Protein AF-X1BZ60-F1 (afdb_monomer_lite)

Sequence (225 aa):
MAEKIIDDLIKSYKEDMIMLDGLLQWAMNPTSMSAGYGIEANYPYIEQNLKIAHELTSSKAKKAIEKLKFDCDKLLELRQDKRDIGNFQKIIKDNLSKHQYIKLFKNFVVKKKKKSNENAIRFLNIFKNCPIKNYSCLNIQYNAIYGEELPEDDVIRLGILKPLYWISSGSSGDREIIPIFLPFIDDILDNLKLRELKTSLTKRKNGTFGTDLEALTYIGQGWVG

pLDDT: mean 79.2, std 18.92, range [30.39, 98.31]

Secondary structure (DSSP, 8-state):
-HHHHHHHHHHHTTT-HHHHHHHHHHHT----GGG---HHHHHHHHHHHHHHHHT--HHHHHHHHHHHHHHHHHHHTT-SSTTHHHHHHHHHHHHHTSHHHHHHHHHHHHHHHTTS-HHHHHHHHHHHHS--SSTHHHHHHHHHHHSS---HHHHHHTTSEEEEEEE--STT--EEEEEEE-TTHHHHHGGGT-----SGGGGSTT--HHHHHHHHHHHHHS---

Foldseek 3Di:
DLLVLLVVVCVVCLVPPLLLLLLLQLLVAAEDLLQQRVSVVFLVLSLVLSCLQVVDDSVVSVVSSVVSCVSVVVSVVPDPDSCVSNVSSVSSLVVCPPPSNVVVLLVSLLVLVVVADPLLVLLVVLCVVQPAFAPVLSQVLSCVVPVDGDPVSRNSNSVFWRFGWYFDNDPVRDIGTGTDGRPVVVVNVVVVPPPPPPVPVVDPPDDDVVVVSVVSSVVSVVPPD

Organism: NCBI:txid412755

Radius of gyration: 18.63 Å; chains: 1; bounding box: 56×41×41 Å

Structure (mmCIF, N/CA/C/O backbone):
data_AF-X1BZ60-F1
#
_entry.id   AF-X1BZ60-F1
#
loop_
_atom_site.group_PDB
_atom_site.id
_atom_site.type_symbol
_atom_site.label_atom_id
_atom_site.label_alt_id
_atom_site.label_comp_id
_atom_site.label_asym_id
_atom_site.label_entity_id
_atom_site.label_seq_id
_atom_site.pdbx_PDB_ins_code
_atom_site.Cartn_x
_atom_site.Cartn_y
_atom_site.Cartn_z
_atom_site.occupancy
_atom_site.B_iso_or_equiv
_atom_site.auth_seq_id
_atom_site.auth_comp_id
_atom_site.auth_asym_id
_atom_site.auth_atom_id
_atom_site.pdbx_PDB_model_num
ATOM 1 N N . MET A 1 1 ? 12.610 -12.987 -18.824 1.00 79.94 1 MET A N 1
ATOM 2 C CA . MET A 1 1 ? 13.747 -12.546 -17.979 1.00 79.94 1 MET A CA 1
ATOM 3 C C . MET A 1 1 ? 13.266 -11.700 -16.803 1.00 79.94 1 MET A C 1
ATOM 5 O O . MET A 1 1 ? 13.524 -12.101 -15.678 1.00 79.94 1 MET A O 1
ATOM 9 N N . ALA A 1 2 ? 12.516 -10.613 -17.037 1.00 84.94 2 ALA A N 1
ATOM 10 C CA . ALA A 1 2 ? 11.976 -9.753 -15.975 1.00 84.94 2 ALA A CA 1
ATOM 11 C C . ALA A 1 2 ? 11.114 -10.495 -14.936 1.00 84.94 2 ALA A C 1
ATOM 13 O O . ALA A 1 2 ? 11.299 -10.292 -13.744 1.00 84.94 2 ALA A O 1
ATOM 14 N N . GLU A 1 3 ? 10.244 -11.412 -15.369 1.00 91.56 3 GLU A N 1
ATOM 15 C CA . GLU A 1 3 ? 9.399 -12.207 -14.463 1.00 91.56 3 GLU A CA 1
ATOM 16 C C . GLU A 1 3 ? 10.212 -12.991 -13.425 1.00 91.56 3 GLU A C 1
ATOM 18 O O . GLU A 1 3 ? 9.946 -12.892 -12.234 1.00 91.56 3 GLU A O 1
ATOM 23 N N . LYS A 1 4 ? 11.281 -13.677 -13.850 1.00 93.00 4 LYS A N 1
ATOM 24 C CA . LYS A 1 4 ? 12.175 -14.403 -12.936 1.00 93.00 4 LYS A CA 1
ATOM 25 C C . LYS A 1 4 ? 12.845 -13.469 -11.920 1.00 93.00 4 LYS A C 1
ATOM 27 O O . LYS A 1 4 ? 12.949 -13.819 -10.753 1.00 93.00 4 LYS A O 1
ATOM 32 N N . ILE A 1 5 ? 13.285 -12.288 -12.357 1.00 94.19 5 ILE A N 1
ATOM 33 C CA . ILE A 1 5 ? 13.931 -11.301 -11.478 1.00 94.19 5 ILE A CA 1
ATOM 34 C C . ILE A 1 5 ? 12.926 -10.757 -10.453 1.00 94.19 5 ILE A C 1
ATOM 36 O O . ILE A 1 5 ? 13.259 -10.639 -9.277 1.00 94.19 5 ILE A O 1
ATOM 40 N N . ILE A 1 6 ? 11.689 -10.478 -10.876 1.00 95.62 6 ILE A N 1
ATOM 41 C CA . ILE A 1 6 ? 10.602 -10.061 -9.982 1.00 95.62 6 ILE A CA 1
ATOM 42 C C . ILE A 1 6 ? 10.274 -11.170 -8.976 1.00 95.62 6 ILE A C 1
ATOM 44 O O . ILE A 1 6 ? 10.157 -10.896 -7.783 1.00 95.62 6 ILE A O 1
ATOM 48 N N . ASP A 1 7 ? 10.175 -12.421 -9.424 1.00 95.12 7 ASP A N 1
ATOM 49 C CA . ASP A 1 7 ? 9.937 -13.569 -8.547 1.00 95.12 7 ASP A CA 1
ATOM 50 C C . ASP A 1 7 ? 11.044 -13.718 -7.496 1.00 95.12 7 ASP A C 1
ATOM 52 O O . ASP A 1 7 ? 10.763 -13.960 -6.320 1.00 95.12 7 ASP A O 1
ATOM 56 N N . ASP A 1 8 ? 12.305 -13.569 -7.903 1.00 95.75 8 ASP A N 1
ATOM 57 C CA . ASP A 1 8 ? 13.453 -13.655 -7.002 1.00 95.75 8 ASP A CA 1
ATOM 58 C C . ASP A 1 8 ? 13.480 -12.477 -6.011 1.00 95.75 8 ASP A C 1
ATOM 60 O O . ASP A 1 8 ? 13.743 -12.684 -4.822 1.00 95.75 8 ASP A O 1
ATOM 64 N N . LEU A 1 9 ? 13.099 -11.269 -6.447 1.00 97.12 9 LEU A N 1
ATOM 65 C CA . LEU A 1 9 ? 12.915 -10.115 -5.564 1.00 97.12 9 LEU A CA 1
ATOM 66 C C . LEU A 1 9 ? 11.819 -10.379 -4.519 1.00 97.12 9 LEU A C 1
ATOM 68 O O . LEU A 1 9 ? 12.064 -10.230 -3.321 1.00 97.12 9 LEU A O 1
ATOM 72 N N . ILE A 1 10 ? 10.638 -10.837 -4.939 1.00 96.94 10 ILE A N 1
ATOM 73 C CA . ILE A 1 10 ? 9.522 -11.151 -4.033 1.00 96.94 10 ILE A CA 1
ATOM 74 C C . ILE A 1 10 ? 9.920 -12.247 -3.034 1.00 96.94 10 ILE A C 1
ATOM 76 O O . ILE A 1 10 ? 9.620 -12.146 -1.842 1.00 96.94 10 ILE A O 1
ATOM 80 N N . LYS A 1 11 ? 10.639 -13.287 -3.478 1.00 96.06 11 LYS A N 1
ATOM 81 C CA . LYS A 1 11 ? 11.169 -14.332 -2.585 1.00 96.06 11 LYS A CA 1
ATOM 82 C C . LYS A 1 11 ? 12.165 -13.774 -1.575 1.00 96.06 11 LYS A C 1
ATOM 84 O O . LYS A 1 11 ? 12.151 -14.222 -0.430 1.00 96.06 11 LYS A O 1
ATOM 89 N N . SER A 1 12 ? 12.995 -12.805 -1.964 1.00 96.88 12 SER A N 1
ATOM 90 C CA . SER A 1 12 ? 13.940 -12.159 -1.046 1.00 96.88 12 SER A CA 1
ATOM 91 C C . SER A 1 12 ? 13.236 -11.396 0.084 1.00 96.88 12 SER A C 1
ATOM 93 O O . SER A 1 12 ? 13.769 -11.308 1.187 1.00 96.88 12 SER A O 1
ATOM 95 N N . TYR A 1 13 ? 12.010 -10.920 -0.157 1.00 97.44 13 TYR A N 1
ATOM 96 C CA . TYR A 1 13 ? 11.183 -10.208 0.821 1.00 97.44 13 TYR A CA 1
ATOM 97 C C . TYR A 1 13 ? 10.191 -11.103 1.568 1.00 97.44 13 TYR A C 1
ATOM 99 O O . TYR A 1 13 ? 9.408 -10.598 2.362 1.00 97.44 13 TYR A O 1
ATOM 107 N N . LYS A 1 14 ? 10.183 -12.423 1.352 1.00 94.00 14 LYS A N 1
ATOM 108 C CA . LYS A 1 14 ? 9.112 -13.309 1.851 1.00 94.00 14 LYS A CA 1
ATOM 109 C C . LYS A 1 14 ? 8.859 -13.234 3.370 1.00 94.00 14 LYS A C 1
ATOM 111 O O . LYS A 1 14 ? 7.731 -13.454 3.795 1.00 94.00 14 LYS A O 1
ATOM 116 N N . GLU A 1 15 ? 9.888 -12.927 4.161 1.00 93.12 15 GLU A N 1
ATOM 117 C CA . GLU A 1 15 ? 9.803 -12.785 5.625 1.00 93.12 15 GLU A CA 1
ATOM 118 C C . GLU A 1 15 ? 9.693 -11.317 6.081 1.00 93.12 15 GLU A C 1
ATOM 120 O O . GLU A 1 15 ? 9.559 -11.035 7.271 1.00 93.12 15 GLU A O 1
ATOM 125 N N . ASP A 1 16 ? 9.756 -1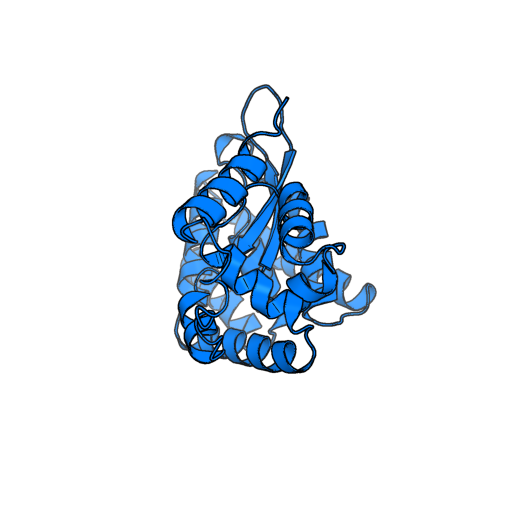0.366 5.148 1.00 96.44 16 ASP A N 1
ATOM 126 C CA . ASP A 1 16 ? 9.740 -8.933 5.414 1.00 96.44 16 ASP A CA 1
ATOM 127 C C . ASP A 1 16 ? 8.432 -8.313 4.909 1.00 96.44 16 ASP A C 1
ATOM 129 O O . ASP A 1 16 ? 8.297 -7.861 3.770 1.00 96.44 16 ASP A O 1
ATOM 133 N N . MET A 1 17 ? 7.439 -8.288 5.800 1.00 95.56 17 MET A N 1
ATOM 134 C CA . MET A 1 17 ? 6.115 -7.738 5.506 1.00 95.56 17 MET A CA 1
ATOM 135 C C . MET A 1 17 ? 6.160 -6.249 5.127 1.00 95.56 17 MET A C 1
ATOM 137 O O . MET A 1 17 ? 5.309 -5.800 4.361 1.00 95.56 17 MET A O 1
ATOM 141 N N . ILE A 1 18 ? 7.133 -5.481 5.634 1.00 97.62 18 ILE A N 1
ATOM 142 C CA . ILE A 1 18 ? 7.278 -4.056 5.301 1.00 97.62 18 ILE A CA 1
ATOM 143 C C . ILE A 1 18 ? 7.673 -3.933 3.829 1.00 97.62 18 ILE A C 1
ATOM 145 O O . ILE A 1 18 ? 7.074 -3.153 3.089 1.00 97.62 18 ILE A O 1
ATOM 149 N N . MET A 1 19 ? 8.636 -4.746 3.392 1.00 98.31 19 MET A N 1
ATOM 150 C CA . MET A 1 19 ? 9.109 -4.736 2.009 1.00 98.31 19 MET A CA 1
ATOM 151 C C . MET A 1 19 ? 8.077 -5.310 1.031 1.00 98.31 19 MET A C 1
ATOM 153 O O . MET A 1 19 ? 7.904 -4.752 -0.050 1.00 98.31 19 MET A O 1
ATOM 157 N N . LEU A 1 20 ? 7.331 -6.356 1.409 1.00 97.50 20 LEU A N 1
ATOM 158 C CA . LEU A 1 20 ? 6.218 -6.872 0.593 1.00 97.50 20 LEU A CA 1
ATOM 159 C C . LEU A 1 20 ? 5.093 -5.840 0.425 1.00 97.50 20 LEU A C 1
ATOM 161 O O . LEU A 1 20 ? 4.570 -5.684 -0.677 1.00 97.50 20 LEU A O 1
ATOM 165 N N . ASP A 1 21 ? 4.725 -5.127 1.494 1.00 97.06 21 ASP A N 1
ATOM 166 C CA . ASP A 1 21 ? 3.720 -4.057 1.443 1.00 97.06 21 ASP A CA 1
ATOM 167 C C . ASP A 1 21 ? 4.206 -2.881 0.580 1.00 97.06 21 ASP A C 1
ATOM 169 O O . ASP A 1 21 ? 3.482 -2.409 -0.295 1.00 97.06 21 ASP A O 1
ATOM 173 N N . GLY A 1 22 ? 5.461 -2.455 0.750 1.00 97.44 22 GLY A N 1
ATOM 174 C CA . GLY A 1 22 ? 6.063 -1.400 -0.068 1.00 97.44 22 GLY A CA 1
ATOM 175 C C . GLY A 1 22 ? 6.109 -1.758 -1.555 1.00 97.44 22 GLY A C 1
ATOM 176 O O . GLY A 1 22 ? 5.712 -0.954 -2.399 1.00 97.44 22 GLY A O 1
ATOM 177 N N . LEU A 1 23 ? 6.518 -2.989 -1.879 1.00 97.62 23 LEU A N 1
ATOM 178 C CA . LEU A 1 23 ? 6.563 -3.495 -3.252 1.00 97.62 23 LEU A CA 1
ATOM 179 C C . LEU A 1 23 ? 5.165 -3.586 -3.878 1.00 97.62 23 LEU A C 1
ATOM 181 O O . LEU A 1 23 ? 4.985 -3.222 -5.041 1.00 97.62 23 LEU A O 1
ATOM 185 N N . LEU A 1 24 ? 4.159 -4.012 -3.108 1.00 96.62 24 LEU A N 1
ATOM 186 C CA . LEU A 1 24 ? 2.774 -4.014 -3.571 1.00 96.62 24 LEU A CA 1
ATOM 187 C C . LEU A 1 24 ? 2.280 -2.593 -3.858 1.00 96.62 24 LEU A C 1
ATOM 189 O O . LEU A 1 24 ? 1.680 -2.363 -4.903 1.00 96.62 24 LEU A O 1
ATOM 193 N N . GLN A 1 25 ? 2.551 -1.629 -2.974 1.00 95.69 25 GLN A N 1
ATOM 194 C CA . GLN A 1 25 ? 2.166 -0.229 -3.184 1.00 95.69 25 GLN A CA 1
ATOM 195 C C . GLN A 1 25 ? 2.843 0.388 -4.408 1.00 95.69 25 GLN A C 1
ATOM 197 O O . GLN A 1 25 ? 2.182 1.063 -5.195 1.00 95.69 25 GLN A O 1
ATOM 202 N N . TRP A 1 26 ? 4.123 0.088 -4.632 1.00 95.12 26 TRP A N 1
ATOM 203 C CA . TRP A 1 26 ? 4.821 0.464 -5.862 1.00 95.12 26 TRP A CA 1
ATOM 204 C C . TRP A 1 26 ? 4.112 -0.097 -7.107 1.00 95.12 26 TRP A C 1
ATOM 206 O O . TRP A 1 26 ? 3.899 0.611 -8.095 1.00 95.12 26 TRP A O 1
ATOM 216 N N . ALA A 1 27 ? 3.661 -1.353 -7.034 1.00 94.06 27 ALA A N 1
ATOM 217 C CA . ALA A 1 27 ? 2.921 -2.014 -8.106 1.00 94.06 27 ALA A CA 1
ATOM 218 C C . ALA A 1 27 ? 1.468 -1.527 -8.281 1.00 94.06 27 ALA A C 1
ATOM 220 O O . ALA A 1 27 ? 0.861 -1.738 -9.334 1.00 94.06 27 ALA A O 1
ATOM 221 N N . MET A 1 28 ? 0.906 -0.872 -7.266 1.00 92.31 28 MET A N 1
ATOM 222 C CA . MET A 1 28 ? -0.420 -0.251 -7.294 1.00 92.31 28 MET A CA 1
ATOM 223 C C . MET A 1 28 ? -0.401 1.201 -7.775 1.00 92.31 28 MET A C 1
ATOM 225 O O . MET A 1 28 ? -1.470 1.794 -7.892 1.00 92.31 28 MET A O 1
ATOM 229 N N . ASN A 1 29 ? 0.773 1.777 -8.061 1.00 88.44 29 ASN A N 1
ATOM 230 C CA . ASN A 1 29 ? 0.884 3.165 -8.498 1.00 88.44 29 ASN A CA 1
ATOM 231 C C . ASN A 1 29 ? -0.049 3.440 -9.700 1.00 88.44 29 ASN A C 1
ATOM 233 O O . ASN A 1 29 ? 0.139 2.831 -10.759 1.00 88.44 29 ASN A O 1
ATOM 237 N N . PRO A 1 30 ? -1.026 4.356 -9.557 1.00 78.69 30 PRO A N 1
ATOM 238 C CA . PRO A 1 30 ? -2.122 4.507 -10.510 1.00 78.69 30 PRO A CA 1
ATOM 239 C C . PRO A 1 30 ? -1.782 5.384 -11.734 1.00 78.69 30 PRO A C 1
ATOM 241 O O . PRO A 1 30 ? -2.677 5.740 -12.498 1.00 78.69 30 PRO A O 1
ATOM 244 N N . THR A 1 31 ? -0.518 5.774 -11.933 1.00 72.62 31 THR A N 1
ATOM 245 C CA . THR A 1 31 ? -0.131 6.765 -12.953 1.00 72.62 31 THR A CA 1
ATOM 246 C C . THR A 1 31 ? -0.450 6.326 -14.393 1.00 72.62 31 THR A C 1
ATOM 248 O O . THR A 1 31 ? -0.190 5.187 -14.784 1.00 72.62 31 THR A O 1
ATOM 251 N N . SER A 1 32 ? -0.969 7.250 -15.217 1.00 63.12 32 SER A N 1
ATOM 252 C CA . SER A 1 32 ? -1.266 6.969 -16.629 1.00 63.12 32 SER A CA 1
ATOM 253 C C . SER A 1 32 ? 0.003 6.745 -17.467 1.00 63.12 32 SER A C 1
ATOM 255 O O . SER A 1 32 ? 1.003 7.446 -17.323 1.00 63.12 32 SER A O 1
ATOM 257 N N . MET A 1 33 ? -0.056 5.790 -18.400 1.00 62.81 33 MET A N 1
ATOM 258 C CA . MET A 1 33 ? 1.058 5.409 -19.285 1.00 62.81 33 MET A CA 1
ATOM 259 C C . MET A 1 33 ? 1.625 6.594 -20.094 1.00 62.81 33 MET A C 1
ATOM 261 O O . MET A 1 33 ? 2.822 6.649 -20.379 1.00 62.81 33 MET A O 1
ATOM 265 N N . SER A 1 34 ? 0.772 7.559 -20.440 1.00 53.34 34 SER A N 1
ATOM 266 C CA . SER A 1 34 ? 1.094 8.766 -21.208 1.00 53.34 34 SER A CA 1
ATOM 267 C C . SER A 1 34 ? 1.697 9.902 -20.373 1.00 53.34 34 SER A C 1
ATOM 269 O O . SER A 1 34 ? 2.388 10.741 -20.940 1.00 53.34 34 SER A O 1
ATOM 271 N N . ALA A 1 35 ? 1.509 9.923 -19.047 1.00 54.00 35 ALA A N 1
ATOM 272 C CA . ALA A 1 35 ? 2.075 10.951 -18.159 1.00 54.00 35 ALA A CA 1
ATOM 273 C C . ALA A 1 35 ? 3.553 10.697 -17.807 1.00 54.00 35 ALA A C 1
ATOM 275 O O . ALA A 1 35 ? 4.189 11.496 -17.123 1.00 54.00 35 ALA A O 1
ATOM 276 N N . GLY A 1 36 ? 4.104 9.566 -18.262 1.00 59.81 36 GLY A N 1
ATOM 277 C CA . GLY A 1 36 ? 5.306 8.997 -17.671 1.00 59.81 36 GLY A CA 1
ATOM 278 C C . GLY A 1 36 ? 4.973 8.361 -16.323 1.00 59.81 36 GLY A C 1
ATOM 279 O O . GLY A 1 36 ? 4.096 8.811 -15.596 1.00 59.81 36 GLY A O 1
ATOM 280 N N . TYR A 1 37 ? 5.651 7.270 -15.988 1.00 66.25 37 TYR A N 1
ATOM 281 C CA . TYR A 1 37 ? 5.423 6.573 -14.728 1.00 66.25 37 TYR A CA 1
ATOM 282 C C . TYR A 1 37 ? 5.968 7.439 -13.594 1.00 66.25 37 TYR A C 1
ATOM 284 O O . TYR A 1 37 ? 7.157 7.383 -13.290 1.00 66.25 37 TYR A O 1
ATOM 292 N N . GLY A 1 38 ? 5.114 8.269 -12.996 1.00 74.31 38 GLY A N 1
ATOM 293 C CA . GLY A 1 38 ? 5.383 9.098 -11.817 1.00 74.31 38 GLY A CA 1
ATOM 294 C C . GLY A 1 38 ? 5.611 8.263 -10.554 1.00 74.31 38 GLY A C 1
ATOM 295 O O . GLY A 1 38 ? 4.988 8.474 -9.516 1.00 74.31 38 GLY A O 1
ATOM 296 N N . ILE A 1 39 ? 6.491 7.268 -10.661 1.00 82.50 39 ILE A N 1
ATOM 297 C CA . ILE A 1 39 ? 6.914 6.344 -9.613 1.00 82.50 39 ILE A CA 1
ATOM 298 C C . ILE A 1 39 ? 7.564 7.110 -8.478 1.00 82.50 39 ILE A C 1
ATOM 300 O O . ILE A 1 39 ? 7.185 6.928 -7.326 1.00 82.50 39 ILE A O 1
ATOM 304 N N . GLU A 1 40 ? 8.456 8.035 -8.822 1.00 87.75 40 GLU A N 1
ATOM 305 C CA . GLU A 1 40 ? 9.168 8.853 -7.845 1.00 87.75 40 GLU A CA 1
ATOM 306 C C . GLU A 1 40 ? 8.224 9.676 -6.967 1.00 87.75 40 GLU A C 1
ATOM 308 O O . GLU A 1 40 ? 8.419 9.767 -5.757 1.00 87.75 40 GLU A O 1
ATOM 313 N N . ALA A 1 41 ? 7.152 10.210 -7.559 1.00 87.81 41 ALA A N 1
ATOM 314 C CA . ALA A 1 41 ? 6.163 11.004 -6.838 1.00 87.81 41 ALA A CA 1
ATOM 315 C C . ALA A 1 41 ? 5.393 10.186 -5.790 1.00 87.81 41 ALA A C 1
ATOM 317 O O . ALA A 1 41 ? 4.852 10.763 -4.852 1.00 87.81 41 ALA A O 1
ATOM 318 N N . ASN A 1 42 ? 5.357 8.856 -5.923 1.00 91.62 42 ASN A N 1
ATOM 319 C CA . ASN A 1 42 ? 4.667 7.977 -4.987 1.00 91.62 42 ASN A CA 1
ATOM 320 C C . ASN A 1 42 ? 5.529 7.547 -3.793 1.00 91.62 42 ASN A C 1
ATOM 322 O O . ASN A 1 42 ? 4.957 7.213 -2.759 1.00 91.62 42 ASN A O 1
ATOM 326 N N . TYR A 1 43 ? 6.867 7.586 -3.865 1.00 94.06 43 TYR A N 1
ATOM 327 C CA . TYR A 1 43 ? 7.709 7.129 -2.747 1.00 94.06 43 TYR A CA 1
ATOM 328 C C . TYR A 1 43 ? 7.412 7.820 -1.403 1.00 94.06 43 TYR A C 1
ATOM 330 O O . TYR A 1 43 ? 7.333 7.097 -0.410 1.00 94.06 43 TYR A O 1
ATOM 338 N N . PRO A 1 44 ? 7.163 9.145 -1.326 1.00 94.69 44 PRO A N 1
ATOM 339 C CA . PRO A 1 44 ? 6.779 9.788 -0.065 1.00 94.69 44 PRO A CA 1
ATOM 340 C C . PRO A 1 44 ? 5.459 9.259 0.516 1.00 94.69 44 PRO A C 1
ATOM 342 O O . PRO A 1 44 ? 5.322 9.114 1.729 1.00 94.69 44 PRO A O 1
ATOM 345 N N . TYR A 1 45 ? 4.493 8.919 -0.342 1.00 93.81 45 TYR A N 1
ATOM 346 C CA . TYR A 1 45 ? 3.209 8.351 0.080 1.00 93.81 45 TYR A CA 1
ATOM 347 C C . TYR A 1 45 ? 3.373 6.908 0.552 1.00 93.81 45 TYR A C 1
ATOM 349 O O . TYR A 1 45 ? 2.831 6.534 1.590 1.00 93.81 45 TYR A O 1
ATOM 357 N N . ILE A 1 46 ? 4.188 6.112 -0.149 1.00 96.00 46 ILE A N 1
ATOM 358 C CA . ILE A 1 46 ? 4.539 4.758 0.293 1.00 96.00 46 ILE A CA 1
ATOM 359 C C . ILE A 1 46 ? 5.269 4.825 1.643 1.00 96.00 46 ILE A C 1
ATOM 361 O O . ILE A 1 46 ? 4.949 4.045 2.538 1.00 96.00 46 ILE A O 1
ATOM 365 N N . GLU A 1 47 ? 6.191 5.777 1.837 1.00 97.38 47 GLU A N 1
ATOM 366 C CA . GLU A 1 47 ? 6.884 5.986 3.116 1.00 97.38 47 GLU A CA 1
ATOM 367 C C . GLU A 1 47 ? 5.892 6.214 4.255 1.00 97.38 47 GLU A C 1
ATOM 369 O O . GLU A 1 47 ? 5.940 5.522 5.276 1.00 97.38 47 GLU A O 1
ATOM 374 N N . GLN A 1 48 ? 4.972 7.162 4.064 1.00 95.88 48 GLN A N 1
ATOM 375 C CA . GLN A 1 48 ? 3.978 7.528 5.063 1.00 95.88 48 GLN A CA 1
ATOM 376 C C . GLN A 1 48 ? 3.026 6.360 5.357 1.00 95.88 48 GLN A C 1
ATOM 378 O O . GLN A 1 48 ? 2.782 6.039 6.523 1.00 95.88 48 GLN A O 1
ATOM 383 N N . ASN A 1 49 ? 2.567 5.655 4.322 1.00 96.00 49 ASN A N 1
ATOM 384 C CA . ASN A 1 49 ? 1.723 4.472 4.468 1.00 96.00 49 ASN A CA 1
ATOM 385 C C . ASN A 1 49 ? 2.433 3.367 5.255 1.00 96.00 49 ASN A C 1
ATOM 387 O O . ASN A 1 49 ? 1.836 2.774 6.153 1.00 96.00 49 ASN A O 1
ATOM 391 N N . LEU A 1 50 ? 3.709 3.094 4.958 1.00 97.12 50 LEU A N 1
ATOM 392 C CA . LEU A 1 50 ? 4.497 2.102 5.691 1.00 97.12 50 LEU A CA 1
ATOM 393 C C . LEU A 1 50 ? 4.727 2.529 7.140 1.00 97.12 50 LEU A C 1
AT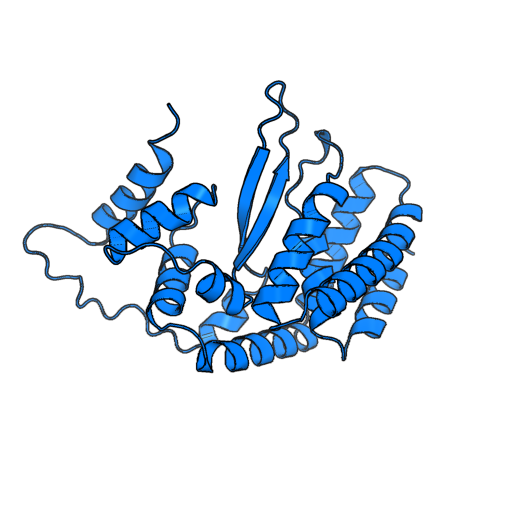OM 395 O O . LEU A 1 50 ? 4.600 1.709 8.051 1.00 97.12 50 LEU A O 1
ATOM 399 N N . LYS A 1 51 ? 5.021 3.811 7.367 1.00 97.00 51 LYS A N 1
ATOM 400 C CA . LYS A 1 51 ? 5.212 4.381 8.700 1.00 97.00 51 LYS A CA 1
ATOM 401 C C . LYS A 1 51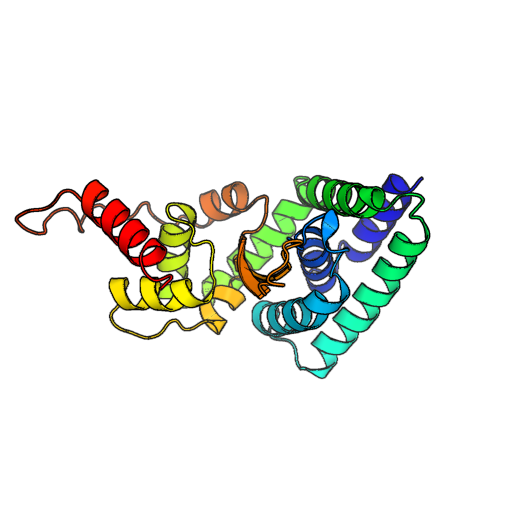 ? 3.983 4.169 9.578 1.00 97.00 51 LYS A C 1
ATOM 403 O O . LYS A 1 51 ? 4.119 3.652 10.686 1.00 97.00 51 LYS A O 1
ATOM 408 N N . ILE A 1 52 ? 2.798 4.500 9.071 1.00 95.31 52 ILE A N 1
ATOM 409 C CA . ILE A 1 52 ? 1.536 4.357 9.805 1.00 95.31 52 ILE A CA 1
ATOM 410 C C . ILE A 1 52 ? 1.162 2.876 9.957 1.00 95.31 52 ILE A C 1
ATOM 412 O O . ILE A 1 52 ? 0.945 2.396 11.073 1.00 95.31 52 ILE A O 1
ATOM 416 N N . ALA A 1 53 ? 1.120 2.123 8.853 1.00 94.56 53 ALA A N 1
ATOM 417 C CA . ALA A 1 53 ? 0.650 0.739 8.849 1.00 94.56 53 ALA A CA 1
ATOM 418 C C . ALA A 1 53 ? 1.547 -0.188 9.676 1.00 94.56 53 ALA A C 1
ATOM 420 O O . ALA A 1 53 ? 1.044 -1.067 10.379 1.00 94.56 53 ALA A O 1
ATOM 421 N N . HIS A 1 54 ? 2.864 0.028 9.675 1.00 95.44 54 HIS A N 1
ATOM 422 C CA . HIS A 1 54 ? 3.824 -0.802 10.410 1.00 95.44 54 HIS A CA 1
ATOM 423 C C . HIS A 1 54 ? 4.317 -0.172 11.718 1.00 95.44 54 HIS A C 1
ATOM 425 O O . HIS A 1 54 ? 5.140 -0.786 12.391 1.00 95.44 54 HIS A O 1
ATOM 431 N N . GLU A 1 55 ? 3.767 0.979 12.129 1.00 94.94 55 GLU A N 1
ATOM 432 C CA . GLU A 1 55 ? 4.172 1.709 13.348 1.00 94.94 55 GLU A CA 1
ATOM 433 C C . GLU A 1 55 ? 5.697 1.975 13.370 1.00 94.94 55 GLU A C 1
ATOM 435 O O . GLU A 1 55 ? 6.377 1.787 14.382 1.00 94.94 55 GLU A O 1
ATOM 440 N N . LEU A 1 56 ? 6.268 2.357 12.221 1.00 96.88 56 LEU A N 1
ATOM 441 C CA . LEU A 1 56 ? 7.710 2.566 12.080 1.00 96.88 56 LEU A CA 1
ATOM 442 C C . LEU A 1 56 ? 8.124 3.945 12.585 1.00 96.88 56 LEU A C 1
ATOM 444 O O . LEU A 1 56 ? 7.402 4.933 12.467 1.00 96.88 56 LEU A O 1
ATOM 448 N N . THR A 1 57 ? 9.360 4.039 13.067 1.00 97.75 57 THR A N 1
ATOM 449 C CA . THR A 1 57 ? 10.015 5.341 13.214 1.00 97.75 57 THR A CA 1
ATOM 450 C C . THR A 1 57 ? 10.343 5.908 11.834 1.00 97.75 57 THR A C 1
ATOM 452 O O . THR A 1 57 ? 10.578 5.146 10.892 1.00 97.75 57 THR A O 1
ATOM 455 N N . SER A 1 58 ? 10.450 7.236 11.713 1.00 95.94 58 SER A N 1
ATOM 456 C CA . SER A 1 58 ? 10.812 7.883 10.441 1.00 95.94 58 SER A CA 1
ATOM 457 C C . SER A 1 58 ? 12.120 7.328 9.858 1.00 95.94 58 SER A C 1
ATOM 459 O O . SER A 1 58 ? 12.212 7.086 8.663 1.00 95.94 58 SER A O 1
ATOM 461 N N . SER A 1 59 ? 13.116 7.020 10.701 1.00 97.44 59 SER A N 1
ATOM 462 C CA . SER A 1 59 ? 14.376 6.413 10.243 1.00 97.44 59 SER A CA 1
ATOM 463 C C . SER A 1 59 ? 14.185 5.013 9.641 1.00 97.44 59 SER A C 1
ATOM 465 O O . SER A 1 59 ? 14.811 4.693 8.633 1.00 97.44 59 SER A O 1
ATOM 467 N N . LYS A 1 60 ? 13.322 4.173 10.231 1.00 98.12 60 LYS A N 1
ATOM 468 C CA . LYS A 1 60 ? 13.040 2.830 9.699 1.00 98.12 60 LYS A CA 1
ATOM 469 C C . LYS A 1 60 ? 12.225 2.891 8.407 1.00 98.12 60 LYS A C 1
ATOM 471 O O . LYS A 1 60 ? 12.544 2.153 7.481 1.00 98.12 60 LYS A O 1
ATOM 476 N N . ALA A 1 61 ? 11.227 3.774 8.335 1.00 97.69 61 ALA A N 1
ATOM 477 C CA . ALA A 1 61 ? 10.433 3.982 7.124 1.00 97.69 61 ALA A CA 1
ATOM 478 C C . ALA A 1 61 ? 11.314 4.460 5.958 1.00 97.69 61 ALA A C 1
ATOM 480 O O . ALA A 1 61 ? 11.305 3.847 4.893 1.00 97.69 61 ALA A O 1
ATOM 481 N N . LYS A 1 62 ? 12.175 5.456 6.204 1.00 97.81 62 LYS A N 1
ATOM 482 C CA . LYS A 1 62 ? 13.127 5.960 5.210 1.00 97.81 62 LYS A CA 1
ATOM 483 C C . LYS A 1 62 ? 14.070 4.870 4.693 1.00 97.81 62 LYS A C 1
ATOM 485 O O . LYS A 1 62 ? 14.215 4.720 3.487 1.00 97.81 62 LYS A O 1
ATOM 490 N N . LYS A 1 63 ? 14.646 4.050 5.582 1.00 98.31 63 LYS A N 1
ATOM 491 C CA . LYS A 1 63 ? 15.500 2.912 5.182 1.00 98.31 63 LYS A CA 1
ATOM 492 C C . LYS A 1 63 ? 14.759 1.893 4.312 1.00 98.31 63 LYS A C 1
ATOM 494 O O . LYS A 1 63 ? 15.336 1.379 3.357 1.00 98.31 63 LYS A O 1
ATOM 499 N N . ALA A 1 64 ? 13.499 1.595 4.636 1.00 98.19 64 ALA A N 1
ATOM 500 C CA . ALA A 1 64 ? 12.679 0.692 3.831 1.00 98.19 64 ALA A CA 1
ATOM 501 C C . ALA A 1 64 ? 12.435 1.264 2.426 1.00 98.19 64 ALA A C 1
ATOM 503 O O . ALA A 1 64 ? 12.567 0.540 1.443 1.00 98.19 64 ALA A O 1
ATOM 504 N N . ILE A 1 65 ? 12.162 2.568 2.319 1.00 98.00 65 ILE A N 1
ATOM 505 C CA . ILE A 1 65 ? 11.970 3.248 1.032 1.00 98.00 65 ILE A CA 1
ATOM 506 C C . ILE A 1 65 ? 13.254 3.361 0.221 1.00 98.00 65 ILE A C 1
ATOM 508 O O . ILE A 1 65 ? 13.217 3.110 -0.977 1.00 98.00 65 ILE A O 1
ATOM 512 N N . GLU A 1 66 ? 14.390 3.671 0.841 1.00 98.00 66 GLU A N 1
ATOM 513 C CA . GLU A 1 66 ? 15.689 3.689 0.157 1.00 98.00 66 GLU A CA 1
ATOM 514 C C . GLU A 1 66 ? 16.010 2.314 -0.443 1.00 98.00 66 GLU A C 1
ATOM 516 O O . GLU A 1 66 ? 16.410 2.218 -1.604 1.00 98.00 66 GLU A O 1
ATOM 521 N N . LYS A 1 67 ? 15.763 1.239 0.318 1.00 98.12 67 LYS A N 1
ATOM 522 C CA . LYS A 1 67 ? 15.927 -0.131 -0.175 1.00 98.12 67 LYS A CA 1
ATOM 523 C C . LYS A 1 67 ? 14.936 -0.470 -1.288 1.00 98.12 67 LYS A C 1
ATOM 525 O O . LYS A 1 67 ? 15.346 -1.031 -2.301 1.00 98.12 67 LYS A O 1
ATOM 530 N N . LEU A 1 68 ? 13.657 -0.141 -1.106 1.00 97.88 68 LEU A N 1
ATOM 531 C CA . LEU A 1 68 ? 12.613 -0.389 -2.100 1.00 97.88 68 LEU A CA 1
ATOM 532 C C . LEU A 1 68 ? 12.949 0.319 -3.412 1.00 97.88 68 LEU A C 1
ATOM 534 O O . LEU A 1 68 ? 12.893 -0.297 -4.468 1.00 97.88 68 LEU A O 1
ATOM 538 N N . LYS A 1 69 ? 13.340 1.593 -3.331 1.00 96.31 69 LYS A N 1
ATOM 539 C CA . LYS A 1 69 ? 13.747 2.391 -4.481 1.00 96.31 69 LYS A CA 1
ATOM 540 C C . LYS A 1 69 ? 14.937 1.761 -5.193 1.00 96.31 69 LYS A C 1
ATOM 542 O O . LYS A 1 69 ? 14.850 1.521 -6.386 1.00 96.31 69 LYS A O 1
ATOM 547 N N . PHE A 1 70 ? 15.989 1.399 -4.463 1.00 96.75 70 PHE A N 1
ATOM 548 C CA . PHE A 1 70 ? 17.153 0.730 -5.044 1.00 96.75 70 PHE A CA 1
ATOM 549 C C . PHE A 1 70 ? 16.797 -0.574 -5.776 1.00 96.75 70 PHE A C 1
ATOM 551 O O . PHE A 1 70 ? 17.275 -0.817 -6.883 1.00 96.75 70 PHE A O 1
ATOM 558 N N . ASP A 1 71 ? 15.958 -1.419 -5.175 1.00 96.81 71 ASP A N 1
ATOM 559 C CA . ASP A 1 71 ? 15.573 -2.696 -5.777 1.00 96.81 71 ASP A CA 1
ATOM 560 C C . ASP A 1 71 ? 14.617 -2.499 -6.977 1.00 96.81 71 ASP A C 1
ATOM 562 O O . ASP A 1 71 ? 14.748 -3.194 -7.987 1.00 96.81 71 ASP A O 1
ATOM 566 N N . CYS A 1 72 ? 13.709 -1.518 -6.924 1.00 94.19 72 CYS A N 1
ATOM 567 C CA . CYS A 1 72 ? 12.833 -1.161 -8.043 1.00 94.19 72 CYS A CA 1
ATOM 568 C C . CYS A 1 72 ? 13.583 -0.465 -9.187 1.00 94.19 72 CYS A C 1
ATOM 570 O O . CYS A 1 72 ? 13.281 -0.736 -10.346 1.00 94.19 72 CYS A O 1
ATOM 572 N N . ASP A 1 73 ? 14.581 0.373 -8.906 1.00 92.31 73 ASP A N 1
ATOM 573 C CA . ASP A 1 73 ? 15.397 1.039 -9.928 1.00 92.31 73 ASP A CA 1
ATOM 574 C C . ASP A 1 73 ? 16.139 0.007 -10.788 1.00 92.31 73 ASP A C 1
ATOM 576 O O . ASP A 1 73 ? 16.137 0.106 -12.014 1.00 92.31 73 ASP A O 1
ATOM 580 N N . LYS A 1 74 ? 16.634 -1.077 -10.177 1.00 92.38 74 LYS A N 1
ATOM 581 C CA . LYS A 1 74 ? 17.194 -2.220 -10.918 1.00 92.38 74 LYS A CA 1
ATOM 582 C C . LYS A 1 74 ? 16.181 -2.910 -11.826 1.00 92.38 74 LYS A C 1
ATOM 584 O O . LYS A 1 74 ? 16.544 -3.368 -12.904 1.00 92.38 74 LYS A O 1
ATOM 589 N N . LEU A 1 75 ? 14.913 -3.014 -11.417 1.00 90.94 75 LEU A N 1
ATOM 590 C CA . LEU A 1 75 ? 13.863 -3.524 -12.307 1.00 90.94 75 LEU A CA 1
ATOM 591 C C . LEU A 1 75 ? 13.628 -2.556 -13.468 1.00 90.94 75 LEU A C 1
ATOM 593 O O . LEU A 1 75 ? 13.463 -2.982 -14.609 1.00 90.94 75 LEU A O 1
ATOM 597 N N . LEU A 1 76 ? 13.635 -1.254 -13.184 1.00 89.12 76 LEU A N 1
ATOM 598 C CA . LEU A 1 76 ? 13.437 -0.204 -14.175 1.00 89.12 76 LEU A CA 1
ATOM 599 C C . LEU A 1 76 ? 14.569 -0.131 -15.208 1.00 89.12 76 LEU A C 1
ATOM 601 O O . LEU A 1 76 ? 14.298 0.287 -16.331 1.00 89.12 76 LEU A O 1
ATOM 605 N N . GLU A 1 77 ? 15.789 -0.555 -14.873 1.00 90.62 77 GLU A N 1
ATOM 606 C CA . GLU A 1 77 ? 16.911 -0.704 -15.815 1.00 90.62 77 GLU A CA 1
ATOM 607 C C . GLU A 1 77 ? 16.671 -1.797 -16.871 1.00 90.62 77 GLU A C 1
ATOM 609 O O . GLU A 1 77 ? 17.258 -1.752 -17.949 1.00 90.62 77 GLU A O 1
ATOM 614 N N . LEU A 1 78 ? 15.776 -2.754 -16.605 1.00 88.06 78 LEU A N 1
ATOM 615 C CA . LEU A 1 78 ? 15.442 -3.836 -17.540 1.00 88.06 78 LEU A CA 1
ATOM 616 C C . LEU A 1 78 ? 14.437 -3.416 -18.621 1.00 88.06 78 LEU A C 1
ATOM 618 O O . LEU A 1 78 ? 14.144 -4.213 -19.516 1.00 88.06 78 LEU A O 1
ATOM 622 N N . ARG A 1 79 ? 13.858 -2.214 -18.517 1.00 86.69 79 ARG A N 1
ATOM 623 C CA . ARG A 1 79 ? 12.829 -1.746 -19.450 1.00 86.69 79 ARG A CA 1
ATOM 624 C C . ARG A 1 79 ? 13.426 -1.494 -20.836 1.00 86.69 79 ARG A C 1
ATOM 626 O O . ARG A 1 79 ? 14.461 -0.846 -20.973 1.00 86.69 79 ARG A O 1
ATOM 633 N N . GLN A 1 80 ? 12.724 -1.940 -21.862 1.00 85.75 80 GLN A N 1
ATOM 634 C CA . GLN A 1 80 ? 12.995 -1.636 -23.265 1.00 85.75 80 GLN A CA 1
ATOM 635 C C . GLN A 1 80 ? 11.942 -0.671 -23.821 1.00 85.75 80 GLN A C 1
ATOM 637 O O . GLN A 1 80 ? 12.258 0.201 -24.628 1.00 85.75 80 GLN A O 1
ATOM 642 N N . ASP A 1 81 ? 10.703 -0.783 -23.340 1.00 82.31 81 ASP A N 1
ATOM 643 C CA . ASP A 1 81 ? 9.571 0.074 -23.684 1.00 82.31 81 ASP A CA 1
ATOM 644 C C . ASP A 1 81 ? 8.977 0.689 -22.408 1.00 82.31 81 ASP A C 1
ATOM 646 O O . ASP A 1 81 ? 9.064 0.134 -21.312 1.00 82.31 81 ASP A O 1
ATOM 650 N N . LYS A 1 82 ? 8.323 1.848 -22.542 1.00 72.12 82 LYS A N 1
ATOM 651 C CA . LYS A 1 82 ? 7.562 2.459 -21.445 1.00 72.12 82 LYS A CA 1
ATOM 652 C C . LYS A 1 82 ? 6.564 1.448 -20.855 1.00 72.12 82 LYS A C 1
ATOM 654 O O . LYS A 1 82 ? 6.520 1.295 -19.640 1.00 72.12 82 LYS A O 1
ATOM 659 N N . ARG A 1 83 ? 5.862 0.684 -21.699 1.00 76.31 83 ARG A N 1
ATOM 660 C CA . ARG A 1 83 ? 4.868 -0.341 -21.326 1.00 76.31 83 ARG A CA 1
ATOM 661 C C . ARG A 1 83 ? 5.388 -1.412 -20.367 1.00 76.31 83 ARG A C 1
ATOM 663 O O . ARG A 1 83 ? 4.581 -1.992 -19.637 1.00 76.31 83 ARG A O 1
ATOM 670 N N . ASP A 1 84 ? 6.699 -1.643 -20.313 1.00 84.38 84 ASP A N 1
ATOM 671 C CA . ASP A 1 84 ? 7.291 -2.671 -19.453 1.00 84.38 84 ASP A CA 1
ATOM 672 C C . ASP A 1 84 ? 7.034 -2.418 -17.974 1.00 84.38 84 ASP A C 1
ATOM 674 O O . ASP A 1 84 ? 6.839 -3.363 -17.217 1.00 84.38 84 ASP A O 1
ATOM 678 N N . ILE A 1 85 ? 6.928 -1.155 -17.562 1.00 87.75 85 ILE A N 1
ATOM 679 C CA . ILE A 1 85 ? 6.638 -0.823 -16.167 1.00 87.75 85 ILE A CA 1
ATOM 680 C C . ILE A 1 85 ? 5.249 -1.338 -15.776 1.00 87.75 85 ILE A C 1
ATOM 682 O O . ILE A 1 85 ? 5.108 -1.987 -14.743 1.00 87.75 85 ILE A O 1
ATOM 686 N N . GLY A 1 86 ? 4.241 -1.144 -16.633 1.00 88.12 86 GLY A N 1
ATOM 687 C CA . GLY A 1 86 ? 2.901 -1.693 -16.402 1.00 88.1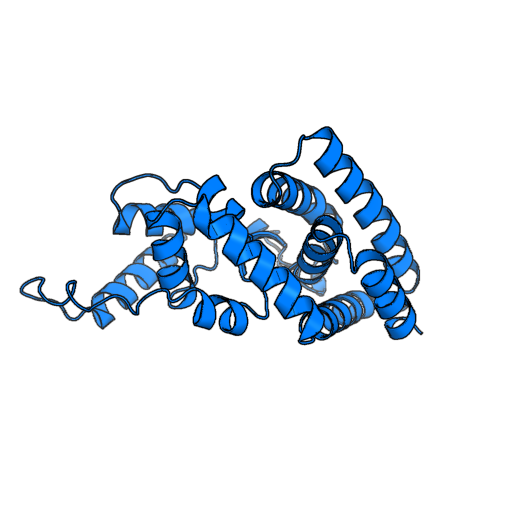2 86 GLY A CA 1
ATOM 688 C C . GLY A 1 86 ? 2.907 -3.224 -16.332 1.00 88.12 86 GLY A C 1
ATOM 689 O O . GLY A 1 86 ? 2.224 -3.812 -15.490 1.00 88.12 86 GLY A O 1
ATOM 690 N N . ASN A 1 87 ? 3.735 -3.873 -17.156 1.00 90.31 87 ASN A N 1
ATOM 691 C CA . ASN A 1 87 ? 3.931 -5.321 -17.102 1.00 90.31 87 ASN A CA 1
ATOM 692 C C . ASN A 1 87 ? 4.594 -5.757 -15.786 1.00 90.31 87 ASN A C 1
ATOM 694 O O . ASN A 1 87 ? 4.130 -6.713 -15.170 1.00 90.31 87 ASN A O 1
ATOM 698 N N . PHE A 1 88 ? 5.6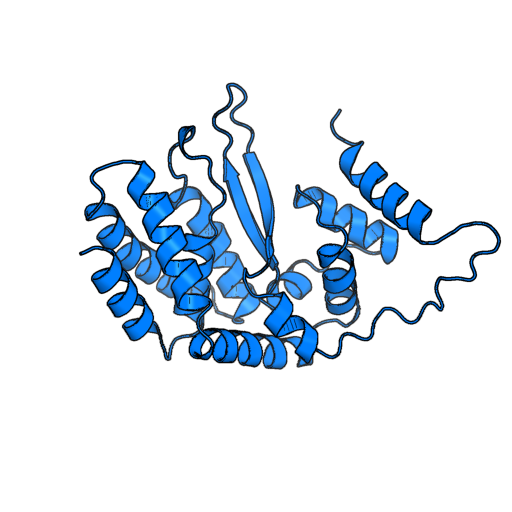20 -5.048 -15.304 1.00 92.56 88 PHE A N 1
ATOM 699 C CA . PHE A 1 88 ? 6.273 -5.348 -14.025 1.00 92.56 88 PHE A CA 1
ATOM 700 C C . PHE A 1 88 ? 5.294 -5.218 -12.860 1.00 92.56 88 PHE A C 1
ATOM 702 O O . PHE A 1 88 ? 5.178 -6.128 -12.041 1.00 92.56 88 PHE A O 1
ATOM 709 N N . GLN A 1 89 ? 4.531 -4.126 -12.823 1.00 93.00 89 GLN A N 1
ATOM 710 C CA . GLN A 1 89 ? 3.488 -3.906 -11.825 1.00 93.00 89 GLN A CA 1
ATOM 711 C C . GLN A 1 89 ? 2.438 -5.024 -11.847 1.00 93.00 89 GLN A C 1
ATOM 713 O O . GLN A 1 89 ? 2.021 -5.503 -10.792 1.00 93.00 89 GLN A O 1
ATOM 718 N N . LYS A 1 90 ? 2.018 -5.468 -13.038 1.00 92.31 90 LYS A N 1
ATOM 719 C CA . LYS A 1 90 ? 1.091 -6.594 -13.185 1.00 92.31 90 LYS A CA 1
ATOM 720 C C . LYS A 1 90 ? 1.685 -7.885 -12.616 1.00 92.31 90 LYS A C 1
ATOM 722 O O . LYS A 1 90 ? 1.058 -8.492 -11.757 1.00 92.31 90 LYS A O 1
ATOM 727 N N . ILE A 1 91 ? 2.907 -8.248 -13.011 1.00 94.56 91 ILE A N 1
ATOM 728 C CA . ILE A 1 91 ? 3.592 -9.460 -12.527 1.00 94.56 91 ILE A CA 1
ATOM 729 C C . ILE A 1 91 ? 3.732 -9.441 -10.999 1.00 94.56 91 ILE A C 1
ATOM 731 O O . ILE A 1 91 ? 3.505 -10.463 -10.353 1.00 94.56 91 ILE A O 1
ATOM 735 N N . ILE A 1 92 ? 4.076 -8.293 -10.406 1.00 95.88 92 ILE A N 1
ATOM 736 C CA . ILE A 1 92 ? 4.173 -8.147 -8.947 1.00 95.88 92 ILE A CA 1
ATOM 737 C C . ILE A 1 92 ? 2.813 -8.390 -8.286 1.00 95.88 92 ILE A C 1
ATOM 739 O O . ILE A 1 92 ? 2.727 -9.186 -7.350 1.00 95.88 92 ILE A O 1
ATOM 743 N N . LYS A 1 93 ? 1.748 -7.733 -8.766 1.00 94.81 93 LYS A N 1
ATOM 744 C CA . LYS A 1 93 ? 0.391 -7.896 -8.216 1.00 94.81 93 LYS A CA 1
ATOM 745 C C . LYS A 1 93 ? -0.090 -9.338 -8.326 1.00 94.81 93 LYS A C 1
ATOM 747 O O . LYS A 1 93 ? -0.565 -9.886 -7.334 1.00 94.81 93 LYS A O 1
ATOM 752 N N . ASP A 1 94 ? 0.087 -9.964 -9.485 1.00 94.00 94 ASP A N 1
ATOM 753 C CA . ASP A 1 94 ? -0.328 -11.346 -9.730 1.00 94.00 94 ASP A CA 1
ATOM 754 C C . ASP A 1 94 ? 0.439 -12.314 -8.809 1.00 94.00 94 ASP A C 1
ATOM 756 O O . ASP A 1 94 ? -0.148 -13.210 -8.201 1.00 94.00 94 ASP A O 1
ATOM 760 N N . ASN A 1 95 ? 1.743 -12.091 -8.611 1.00 94.12 95 ASN A N 1
ATOM 761 C CA . ASN A 1 95 ? 2.555 -12.891 -7.695 1.00 94.12 95 ASN A CA 1
ATOM 762 C C . ASN A 1 95 ? 2.162 -12.723 -6.225 1.00 94.12 95 ASN A C 1
ATOM 764 O O . ASN A 1 95 ? 2.045 -13.716 -5.506 1.00 94.12 95 ASN A O 1
ATOM 768 N N . LEU A 1 96 ? 1.955 -11.489 -5.767 1.00 94.19 96 LEU A N 1
ATOM 769 C CA . LEU A 1 96 ? 1.554 -11.209 -4.386 1.00 94.19 96 LEU A CA 1
ATOM 770 C C . LEU A 1 96 ? 0.097 -11.609 -4.103 1.00 94.19 96 LEU A C 1
ATOM 772 O O . LEU A 1 96 ? -0.268 -11.776 -2.942 1.00 94.19 96 LEU A O 1
ATOM 776 N N . SER A 1 97 ? -0.696 -11.856 -5.148 1.00 90.19 97 SER A N 1
ATOM 777 C CA . SER A 1 97 ? -2.036 -12.452 -5.061 1.00 90.19 97 SER A CA 1
ATOM 778 C C . SER A 1 97 ? -2.009 -13.987 -4.994 1.00 90.19 97 SER A C 1
ATOM 780 O O . SER A 1 97 ? -3.051 -14.634 -4.941 1.00 90.19 97 SER A O 1
ATOM 782 N N . LYS A 1 98 ? -0.830 -14.624 -4.964 1.00 91.12 98 LYS A N 1
ATOM 783 C CA . LYS A 1 98 ? -0.731 -16.066 -4.691 1.00 91.12 98 LYS A CA 1
ATOM 784 C C . LYS A 1 98 ? -1.066 -16.345 -3.222 1.00 91.12 98 LYS A C 1
ATOM 786 O O . LYS A 1 98 ? -0.648 -15.614 -2.322 1.00 91.12 98 LYS A O 1
ATOM 791 N N . HIS A 1 99 ? -1.741 -17.470 -2.970 1.00 83.75 99 HIS A N 1
ATOM 792 C CA . HIS A 1 99 ? -2.284 -17.856 -1.656 1.00 83.75 99 HIS A CA 1
ATOM 793 C C . HIS A 1 99 ? -1.311 -17.670 -0.472 1.00 83.75 99 HIS A C 1
ATOM 795 O O . HIS A 1 99 ? -1.706 -17.204 0.598 1.00 83.75 99 HIS A O 1
ATOM 801 N N . GLN A 1 100 ? -0.026 -18.002 -0.646 1.00 88.56 100 GLN A N 1
ATOM 802 C CA . GLN A 1 100 ? 0.973 -17.873 0.421 1.00 88.56 100 GLN A CA 1
ATOM 803 C C . GLN A 1 100 ? 1.194 -16.423 0.884 1.00 88.56 100 GLN A C 1
ATOM 805 O O . GLN A 1 100 ? 1.333 -16.187 2.083 1.00 88.56 100 GLN A O 1
ATOM 810 N N . TYR A 1 101 ? 1.177 -15.455 -0.036 1.00 91.00 101 TYR A N 1
ATOM 811 C CA . TYR A 1 101 ? 1.380 -14.041 0.278 1.00 91.00 101 TYR A CA 1
ATOM 812 C C . TYR A 1 101 ? 0.089 -13.404 0.784 1.00 91.00 101 TYR A C 1
ATOM 814 O O . TYR A 1 101 ? 0.128 -12.689 1.785 1.00 91.00 101 TYR A O 1
ATOM 822 N N . ILE A 1 102 ? -1.065 -13.764 0.207 1.00 90.12 102 ILE A N 1
ATOM 823 C CA . ILE A 1 102 ? -2.380 -13.371 0.742 1.00 90.12 102 ILE A CA 1
ATOM 824 C C . ILE A 1 102 ? -2.485 -13.741 2.225 1.00 90.12 102 ILE A C 1
ATOM 826 O O . ILE A 1 102 ? -2.925 -12.930 3.039 1.00 90.12 102 ILE A O 1
ATOM 830 N N . LYS A 1 103 ? -2.015 -14.933 2.621 1.00 90.31 103 LYS A N 1
ATOM 831 C CA . LYS A 1 103 ? -1.997 -15.351 4.030 1.00 90.31 103 LYS A CA 1
ATOM 832 C C . LYS A 1 103 ? -1.162 -14.415 4.916 1.00 90.31 103 LYS A C 1
ATOM 834 O O . LYS A 1 103 ? -1.580 -14.133 6.040 1.00 90.31 103 LYS A O 1
ATOM 839 N N . LEU A 1 104 ? -0.021 -13.918 4.433 1.00 92.19 104 LEU A N 1
ATOM 840 C CA . LEU A 1 104 ? 0.811 -12.953 5.165 1.00 92.19 104 LEU A CA 1
ATOM 841 C C . LEU A 1 104 ? 0.078 -11.621 5.358 1.00 92.19 104 LEU A C 1
ATOM 843 O O . LEU A 1 104 ? -0.059 -11.165 6.495 1.00 92.19 104 LEU A O 1
ATOM 847 N N . PHE A 1 105 ? -0.476 -11.053 4.282 1.00 91.75 105 PHE A N 1
ATOM 848 C CA . PHE A 1 105 ? -1.259 -9.815 4.350 1.00 91.75 105 PHE A CA 1
ATOM 849 C C . PHE A 1 105 ? -2.493 -9.969 5.245 1.00 91.75 105 PHE A C 1
ATOM 851 O O . PHE A 1 105 ? -2.751 -9.124 6.097 1.00 91.75 105 PHE A O 1
ATOM 858 N N . LYS A 1 106 ? -3.221 -11.083 5.137 1.00 89.50 106 LYS A N 1
ATOM 859 C CA . LYS A 1 106 ? -4.362 -11.393 6.006 1.00 89.50 106 LYS A CA 1
ATOM 860 C C . LYS A 1 106 ? -3.958 -11.428 7.479 1.00 89.50 106 LYS A C 1
ATOM 862 O O . LYS A 1 106 ? -4.619 -10.807 8.309 1.00 89.50 106 LYS A O 1
ATOM 867 N N . ASN A 1 107 ? -2.869 -12.119 7.819 1.00 90.00 107 ASN A N 1
ATOM 868 C CA . ASN A 1 107 ? -2.368 -12.174 9.195 1.00 90.00 107 ASN A CA 1
ATOM 869 C C . ASN A 1 107 ? -1.976 -10.785 9.713 1.00 90.00 107 ASN A C 1
ATOM 871 O O . ASN A 1 107 ? -2.287 -10.438 10.856 1.00 90.00 107 ASN A O 1
ATOM 875 N N . PHE A 1 108 ? -1.329 -9.984 8.866 1.00 91.69 108 PHE A N 1
ATOM 876 C CA . PHE A 1 108 ? -0.980 -8.600 9.164 1.00 91.69 108 PHE A CA 1
ATOM 877 C C . PHE A 1 108 ? -2.226 -7.751 9.458 1.00 91.69 108 PHE A C 1
ATOM 879 O O . PHE A 1 108 ? -2.321 -7.158 10.535 1.00 91.69 108 PHE A O 1
ATOM 886 N N . VAL A 1 109 ? -3.224 -7.777 8.573 1.00 89.06 109 VAL A N 1
ATOM 887 C CA . VAL A 1 109 ? -4.478 -7.027 8.731 1.00 89.06 109 VAL A CA 1
ATOM 888 C C . VAL A 1 109 ? -5.249 -7.480 9.976 1.00 89.06 109 VAL A C 1
ATOM 890 O O . VAL A 1 109 ? -5.695 -6.648 10.763 1.00 89.06 109 VAL A O 1
ATOM 893 N N . VAL A 1 110 ? -5.360 -8.790 10.231 1.00 86.75 110 VAL A N 1
ATOM 894 C CA . VAL A 1 110 ? -6.019 -9.328 11.439 1.00 86.75 110 VAL A CA 1
ATOM 895 C C . VAL A 1 110 ? -5.323 -8.850 12.715 1.00 86.75 110 VAL A C 1
ATOM 897 O O . VAL A 1 110 ? -5.991 -8.517 13.697 1.00 86.75 110 VAL A O 1
ATOM 900 N N . LYS A 1 111 ? -3.985 -8.790 12.721 1.00 89.50 111 LYS A N 1
ATOM 901 C CA . LYS A 1 111 ? -3.215 -8.255 13.851 1.00 89.50 111 LYS A CA 1
ATOM 902 C C . LYS A 1 111 ? -3.502 -6.768 14.059 1.00 89.50 111 LYS A C 1
ATOM 904 O O . LYS A 1 111 ? -3.678 -6.355 15.204 1.00 89.50 111 LYS A O 1
ATOM 909 N N . LYS A 1 112 ? -3.566 -5.986 12.979 1.00 88.94 112 LYS A N 1
ATOM 910 C CA . LYS A 1 112 ? -3.817 -4.539 13.031 1.00 88.94 112 LYS A CA 1
ATOM 911 C C . LYS A 1 112 ? -5.238 -4.215 13.469 1.00 88.94 112 LYS A C 1
ATOM 913 O O . LYS A 1 112 ? -5.401 -3.407 14.377 1.00 88.94 112 LYS A O 1
ATOM 918 N N . LYS A 1 113 ? -6.232 -4.956 12.971 1.00 85.75 113 LYS A N 1
ATOM 919 C CA . LYS A 1 113 ? -7.645 -4.824 13.356 1.00 85.75 113 LYS A CA 1
ATOM 920 C C . LYS A 1 113 ? -7.858 -4.798 14.873 1.00 85.75 113 LYS A C 1
ATOM 922 O O . LYS A 1 113 ? -8.684 -4.033 15.349 1.00 85.75 113 LYS A O 1
ATOM 927 N N . LYS A 1 114 ? -7.109 -5.599 15.642 1.00 83.56 114 LYS A N 1
ATOM 928 C CA . LYS A 1 114 ? -7.222 -5.654 17.115 1.00 83.56 114 LYS A CA 1
ATOM 929 C C . LYS A 1 114 ? -6.914 -4.325 17.817 1.00 83.56 114 LYS A C 1
ATOM 931 O O . LYS A 1 114 ? -7.315 -4.158 18.960 1.00 83.56 114 LYS A O 1
ATOM 936 N N . LYS A 1 115 ? -6.171 -3.429 17.164 1.00 83.62 115 LYS A N 1
ATOM 937 C CA . LYS A 1 115 ? -5.775 -2.113 17.682 1.00 83.62 115 LYS A CA 1
ATOM 938 C C . LYS A 1 115 ? -6.480 -0.954 16.967 1.00 83.62 115 LYS A C 1
ATOM 940 O O . LYS A 1 115 ? -6.174 0.199 17.253 1.00 83.62 115 LYS A O 1
ATOM 945 N N . SER A 1 116 ? -7.339 -1.244 15.995 1.00 82.19 116 SER A N 1
ATOM 946 C CA . SER A 1 116 ? -7.964 -0.227 15.151 1.00 82.19 116 SER A CA 1
ATOM 947 C C . SER A 1 116 ? -9.303 0.220 15.719 1.00 82.19 116 SER A C 1
ATOM 949 O O . SER A 1 116 ? -10.024 -0.567 16.332 1.00 82.19 116 SER A O 1
ATOM 951 N N . ASN A 1 117 ? -9.646 1.480 15.459 1.00 84.50 117 ASN A N 1
ATOM 952 C CA . ASN A 1 117 ? -10.942 2.052 15.786 1.00 84.50 117 ASN A CA 1
ATOM 953 C C . ASN A 1 117 ? -12.074 1.300 15.056 1.00 84.50 117 ASN A C 1
ATOM 955 O O . ASN A 1 117 ? -11.977 0.999 13.862 1.00 84.50 117 ASN A O 1
ATOM 959 N N . GLU A 1 118 ? -13.156 0.987 15.772 1.00 83.56 118 GLU A N 1
ATOM 960 C CA . GLU A 1 118 ? -14.303 0.273 15.211 1.00 83.56 118 GLU A CA 1
ATOM 961 C C . GLU A 1 118 ? -15.002 1.068 14.095 1.00 83.56 118 GLU A C 1
ATOM 963 O O . GLU A 1 118 ? -15.403 0.472 13.093 1.00 83.56 118 GLU A O 1
ATOM 968 N N . ASN A 1 119 ? -15.093 2.397 14.212 1.00 83.00 119 ASN A N 1
ATOM 969 C CA . ASN A 1 119 ? -15.651 3.258 13.167 1.00 83.00 119 ASN A CA 1
ATOM 970 C C . ASN A 1 119 ? -14.789 3.226 11.902 1.00 83.00 119 ASN A C 1
ATOM 972 O O . ASN A 1 119 ? -15.337 3.061 10.819 1.00 83.00 119 ASN A O 1
ATOM 976 N N . ALA A 1 120 ? -13.457 3.257 12.019 1.00 83.12 120 ALA A N 1
ATOM 977 C CA . ALA A 1 120 ? -12.554 3.130 10.868 1.00 83.12 120 ALA A CA 1
ATOM 978 C C . ALA A 1 120 ? -12.739 1.785 10.138 1.00 83.12 120 ALA A C 1
ATOM 980 O O . ALA A 1 120 ? -12.792 1.721 8.909 1.00 83.12 120 ALA A O 1
ATOM 981 N N . ILE A 1 121 ? -12.912 0.698 10.898 1.00 82.38 121 ILE A N 1
ATOM 982 C CA . ILE A 1 121 ? -13.208 -0.628 10.343 1.00 82.38 121 ILE A CA 1
ATOM 983 C C . ILE A 1 121 ? -14.569 -0.634 9.629 1.00 82.38 121 ILE A C 1
ATOM 985 O O . ILE A 1 121 ? -14.687 -1.168 8.526 1.00 82.38 121 ILE A O 1
ATOM 989 N N . ARG A 1 122 ? -15.615 -0.073 10.250 1.00 82.69 122 ARG A N 1
ATOM 990 C CA . ARG A 1 122 ? -16.963 0.014 9.661 1.00 82.69 122 ARG A CA 1
ATOM 991 C C . ARG A 1 122 ? -16.958 0.867 8.396 1.00 82.69 122 ARG A C 1
ATOM 993 O O . ARG A 1 122 ? -17.523 0.440 7.393 1.00 82.69 122 ARG A O 1
ATOM 1000 N N . PHE A 1 123 ? -16.263 1.998 8.424 1.00 83.44 123 PHE A N 1
ATOM 1001 C CA . PHE A 1 123 ? -16.104 2.889 7.286 1.00 83.44 123 PHE A CA 1
ATOM 1002 C C . PHE A 1 123 ? -15.480 2.177 6.088 1.00 83.44 123 PHE A C 1
ATOM 1004 O O . PHE A 1 123 ? -16.025 2.250 4.994 1.00 83.44 123 PHE A O 1
ATOM 1011 N N . LEU A 1 124 ? -14.410 1.400 6.287 1.00 80.19 124 LEU A N 1
ATOM 1012 C CA . LEU A 1 124 ? -13.777 0.657 5.192 1.00 80.19 124 LEU A CA 1
ATOM 1013 C C . LEU A 1 124 ? -14.701 -0.370 4.523 1.00 80.19 124 LEU A C 1
ATOM 1015 O O . LEU A 1 124 ? -14.556 -0.628 3.329 1.00 80.19 124 LEU A O 1
ATOM 1019 N N . ASN A 1 125 ? -15.683 -0.916 5.247 1.00 78.19 125 ASN A N 1
ATOM 1020 C CA . ASN A 1 125 ? -16.712 -1.766 4.635 1.00 78.19 125 ASN A CA 1
ATOM 1021 C C . ASN A 1 125 ? -17.667 -0.978 3.745 1.00 78.19 125 ASN A C 1
ATOM 1023 O O . ASN A 1 125 ? -18.072 -1.465 2.693 1.00 78.19 125 ASN A O 1
ATOM 1027 N N . ILE A 1 126 ? -18.046 0.226 4.174 1.00 78.12 126 ILE A N 1
ATOM 1028 C CA . ILE A 1 126 ? -18.899 1.115 3.383 1.00 78.12 126 ILE A CA 1
ATOM 1029 C C . ILE A 1 126 ? -18.130 1.560 2.138 1.00 78.12 126 ILE A C 1
ATOM 1031 O O . ILE A 1 126 ? -18.617 1.393 1.023 1.00 78.12 126 ILE A O 1
ATOM 1035 N N . PHE A 1 127 ? -16.892 2.021 2.324 1.00 77.12 127 PHE A N 1
ATOM 1036 C CA . PHE A 1 127 ? -16.019 2.494 1.257 1.00 77.12 127 PHE A CA 1
ATOM 1037 C C . PHE A 1 127 ? -15.733 1.416 0.200 1.00 77.12 127 PHE A C 1
ATOM 1039 O O . PHE A 1 127 ? -15.680 1.723 -0.984 1.00 77.12 127 PHE A O 1
ATOM 1046 N N . LYS A 1 128 ? -15.627 0.134 0.578 1.00 77.94 128 LYS A N 1
ATOM 1047 C CA . LYS A 1 128 ? -15.506 -0.971 -0.391 1.00 77.94 128 LYS A CA 1
ATOM 1048 C C . LYS A 1 128 ? -16.687 -1.040 -1.363 1.00 77.94 128 LYS A C 1
ATOM 1050 O O . LYS A 1 128 ? -16.485 -1.262 -2.552 1.00 77.94 128 LYS A O 1
ATOM 1055 N N . ASN A 1 129 ? -17.906 -0.892 -0.850 1.00 76.94 129 ASN A N 1
ATOM 1056 C CA . ASN A 1 129 ? -19.123 -0.990 -1.657 1.00 76.94 129 ASN A CA 1
ATOM 1057 C C . ASN A 1 129 ? -19.427 0.316 -2.401 1.00 76.94 129 ASN A C 1
ATOM 1059 O O . ASN A 1 129 ? -20.112 0.304 -3.420 1.00 76.94 129 ASN A O 1
ATOM 1063 N N . CYS A 1 130 ? -18.916 1.440 -1.899 1.00 76.88 130 CYS A N 1
ATOM 1064 C CA . CYS A 1 130 ? -19.085 2.767 -2.480 1.00 76.88 130 CYS A CA 1
ATOM 1065 C C . CYS A 1 130 ? -17.742 3.505 -2.524 1.00 76.88 130 CYS A C 1
ATOM 1067 O O . CYS A 1 130 ? -17.524 4.433 -1.736 1.00 76.88 130 CYS A O 1
ATOM 1069 N N . PRO A 1 131 ? -16.833 3.078 -3.421 1.00 73.31 131 PRO A N 1
ATOM 1070 C CA . PRO A 1 131 ? -15.502 3.649 -3.510 1.00 73.31 131 PRO A CA 1
ATOM 1071 C C . PRO A 1 131 ? -15.573 5.085 -4.018 1.00 73.31 131 PRO A C 1
ATOM 1073 O O . PRO A 1 131 ? -16.295 5.408 -4.964 1.00 73.31 131 PRO A O 1
ATOM 1076 N N . ILE A 1 132 ? -14.769 5.945 -3.404 1.00 73.62 132 ILE A N 1
ATOM 1077 C CA . ILE A 1 132 ? -14.593 7.332 -3.821 1.00 73.62 132 ILE A CA 1
ATOM 1078 C C . ILE A 1 132 ? -13.278 7.455 -4.572 1.00 73.62 132 ILE A C 1
ATOM 1080 O O . ILE A 1 132 ? -12.268 6.875 -4.179 1.00 73.62 132 ILE A O 1
ATOM 1084 N N . LYS A 1 133 ? -13.301 8.215 -5.668 1.00 70.44 133 LYS A N 1
ATOM 1085 C CA . LYS A 1 133 ? -12.139 8.386 -6.545 1.00 70.44 133 LYS A CA 1
ATOM 1086 C C . LYS A 1 133 ? -11.087 9.328 -5.958 1.00 70.44 133 LYS A C 1
ATOM 1088 O O . LYS A 1 133 ? -9.904 9.087 -6.158 1.00 70.44 133 LYS A O 1
ATOM 1093 N N . ASN A 1 134 ? -11.512 10.352 -5.218 1.00 74.88 134 ASN A N 1
ATOM 1094 C CA . ASN A 1 134 ? -10.627 11.366 -4.653 1.00 74.88 134 ASN A CA 1
ATOM 1095 C C . ASN A 1 134 ? -10.504 11.205 -3.129 1.00 74.88 134 ASN A C 1
ATOM 1097 O O . ASN A 1 134 ? -11.502 11.041 -2.424 1.00 74.88 134 ASN A O 1
ATOM 1101 N N . TYR A 1 135 ? -9.272 11.254 -2.623 1.00 75.50 135 TYR A N 1
ATOM 1102 C CA . TYR A 1 135 ? -8.970 11.141 -1.199 1.00 75.50 135 TYR A CA 1
ATOM 1103 C C . TYR A 1 135 ? -9.581 12.271 -0.358 1.00 75.50 135 TYR A C 1
ATOM 1105 O O . TYR A 1 135 ? -10.009 12.015 0.762 1.00 75.50 135 TYR A O 1
ATOM 1113 N N . SER A 1 136 ? -9.707 13.494 -0.886 1.00 76.50 136 SER A N 1
ATOM 1114 C CA . SER A 1 136 ? -10.325 14.612 -0.148 1.00 76.50 136 SER A CA 1
ATOM 1115 C C . SER A 1 136 ? -11.787 14.329 0.221 1.00 76.50 136 SER A C 1
ATOM 1117 O O . SER A 1 136 ? -12.255 14.674 1.307 1.00 76.50 136 SER A O 1
ATOM 1119 N N . CYS A 1 137 ? -12.500 13.613 -0.648 1.00 81.88 137 CYS A N 1
ATOM 1120 C CA . CYS A 1 137 ? -13.882 13.208 -0.430 1.00 81.88 137 CYS A CA 1
ATOM 1121 C C . CYS A 1 137 ? -14.024 12.084 0.611 1.00 81.88 137 CYS A C 1
ATOM 1123 O O . CYS A 1 137 ? -15.126 11.868 1.118 1.00 81.88 137 CYS A O 1
ATOM 1125 N N . LEU A 1 138 ? -12.937 11.382 0.957 1.00 82.69 138 LEU A N 1
ATOM 1126 C CA . LEU A 1 138 ? -12.934 10.330 1.978 1.00 82.69 138 LEU A CA 1
ATOM 1127 C C . LEU A 1 138 ? -13.349 10.900 3.343 1.00 82.69 138 LEU A C 1
ATOM 1129 O O . LEU A 1 138 ? -14.216 10.338 4.012 1.00 82.69 138 LEU A O 1
ATOM 1133 N N . ASN A 1 139 ? -12.784 12.053 3.715 1.00 82.88 139 ASN A N 1
ATOM 1134 C CA . ASN A 1 139 ? -13.135 12.750 4.950 1.00 82.88 139 ASN A CA 1
ATOM 1135 C C . ASN A 1 139 ? -14.585 13.258 4.923 1.00 82.88 139 ASN A C 1
ATOM 1137 O O . ASN A 1 139 ? -15.301 13.119 5.908 1.00 82.88 139 ASN A O 1
ATOM 1141 N N . ILE A 1 140 ? -15.049 13.775 3.778 1.00 84.44 140 ILE A N 1
ATOM 1142 C CA . ILE A 1 140 ? -16.436 14.242 3.605 1.00 84.44 140 ILE A CA 1
ATOM 1143 C C . ILE A 1 140 ? -17.425 13.095 3.838 1.00 84.44 140 ILE A C 1
ATOM 1145 O O . ILE A 1 140 ? -18.385 13.248 4.592 1.00 84.44 140 ILE A O 1
ATOM 1149 N N . GLN A 1 141 ? -17.187 11.928 3.232 1.00 82.56 141 GLN A N 1
ATOM 1150 C CA . GLN A 1 141 ? -18.057 10.766 3.414 1.00 82.56 141 GLN A CA 1
ATOM 1151 C C . GLN A 1 141 ? -18.013 10.250 4.853 1.00 82.56 141 GLN A C 1
ATOM 1153 O O . GLN A 1 141 ? -19.060 9.936 5.415 1.00 82.56 141 GLN A O 1
ATOM 1158 N N . TYR A 1 142 ? -16.827 10.182 5.464 1.00 84.44 142 TYR A N 1
ATOM 1159 C CA . TYR A 1 142 ? -16.705 9.776 6.861 1.00 84.44 142 TYR A CA 1
ATOM 1160 C C . TYR A 1 142 ? -17.485 10.725 7.783 1.00 84.44 142 TYR A C 1
ATOM 1162 O O . TYR A 1 142 ? -18.296 10.269 8.591 1.00 84.44 142 TYR A O 1
ATOM 1170 N N . ASN A 1 143 ? -17.318 12.037 7.600 1.00 83.88 143 ASN A N 1
ATOM 1171 C CA . ASN A 1 143 ? -18.024 13.058 8.366 1.00 83.88 143 ASN A CA 1
ATOM 1172 C C . ASN A 1 143 ? -19.542 12.989 8.170 1.00 83.88 143 ASN A C 1
ATOM 1174 O O . ASN A 1 143 ? -20.284 13.047 9.144 1.00 83.88 143 ASN A O 1
ATOM 1178 N N . ALA A 1 144 ? -20.021 12.761 6.946 1.00 83.06 144 ALA A N 1
ATOM 1179 C CA . ALA A 1 144 ? -21.449 12.594 6.682 1.00 83.06 144 ALA A CA 1
ATOM 1180 C C . ALA A 1 144 ? -22.061 11.379 7.411 1.00 83.06 144 ALA A C 1
ATOM 1182 O O . ALA A 1 144 ? -23.236 11.405 7.779 1.00 83.06 144 ALA A O 1
ATOM 1183 N N . ILE A 1 145 ? -21.280 10.313 7.625 1.00 82.06 145 ILE A N 1
ATOM 1184 C CA . ILE A 1 145 ? -21.743 9.083 8.286 1.00 82.06 145 ILE A CA 1
ATOM 1185 C C . ILE A 1 145 ? -21.663 9.199 9.813 1.00 82.06 145 ILE A C 1
ATOM 1187 O O . ILE A 1 145 ? -22.585 8.762 10.507 1.00 82.06 145 ILE A O 1
ATOM 1191 N N . TYR A 1 146 ? -20.565 9.751 10.337 1.00 83.88 146 TYR A N 1
ATOM 1192 C CA . TYR A 1 146 ? -20.235 9.699 11.767 1.00 83.88 146 TYR A CA 1
ATOM 1193 C C . TYR A 1 146 ? -20.312 11.052 12.485 1.00 83.88 146 TYR A C 1
ATOM 1195 O O . TYR A 1 146 ? -20.327 11.077 13.712 1.00 83.88 146 TYR A O 1
ATOM 1203 N N . GLY A 1 147 ? -20.408 12.165 11.755 1.00 85.88 147 GLY A N 1
ATOM 1204 C CA . GLY A 1 147 ? -20.462 13.520 12.313 1.00 85.88 147 GLY A CA 1
ATOM 1205 C C . GLY A 1 147 ? -19.131 14.026 12.877 1.00 85.88 147 GLY A C 1
ATOM 1206 O O . GLY A 1 147 ? -19.120 15.015 13.604 1.00 85.88 147 GLY A O 1
ATOM 1207 N N . GLU A 1 148 ? -18.020 13.356 12.570 1.00 87.12 148 GLU A N 1
ATOM 1208 C CA . GLU A 1 148 ? -16.677 13.672 13.067 1.00 87.12 148 GLU A CA 1
ATOM 1209 C C . GLU A 1 148 ? -15.649 13.621 11.919 1.00 87.12 148 GLU A C 1
ATOM 1211 O O . GLU A 1 148 ? -15.954 13.146 10.824 1.00 87.12 148 GLU A O 1
ATOM 1216 N N . GLU A 1 149 ? -14.448 14.160 12.124 1.00 87.12 149 GLU A N 1
ATOM 1217 C CA . GLU A 1 149 ? -13.371 14.070 11.128 1.00 87.12 149 GLU A CA 1
ATOM 1218 C C . GLU A 1 149 ? -12.812 12.650 11.040 1.00 87.12 149 GLU A C 1
ATOM 1220 O O . GLU A 1 149 ? -12.758 11.913 12.027 1.00 87.12 149 GLU A O 1
ATOM 1225 N N . LEU A 1 150 ? -12.378 12.266 9.843 1.00 83.31 150 LEU A N 1
ATOM 1226 C CA . LEU A 1 150 ? -11.781 10.968 9.604 1.00 83.31 150 LEU A CA 1
ATOM 1227 C C . LEU A 1 150 ? -10.434 10.850 10.332 1.00 83.31 150 LEU A C 1
ATOM 1229 O O . LEU A 1 150 ? -9.505 11.595 10.012 1.00 83.31 150 LEU A O 1
ATOM 1233 N N . PRO A 1 151 ? -10.251 9.855 11.219 1.00 85.75 151 PRO A N 1
ATOM 1234 C CA . PRO A 1 151 ? -8.928 9.524 11.723 1.00 85.75 151 PRO A CA 1
ATOM 1235 C C . PRO A 1 151 ? -8.144 8.796 10.620 1.00 85.75 151 PRO A C 1
ATOM 1237 O O . PRO A 1 151 ? -8.116 7.565 10.573 1.00 85.75 151 PRO A O 1
ATOM 1240 N N . GLU A 1 152 ? -7.527 9.547 9.702 1.00 83.81 152 GLU A N 1
ATOM 1241 C CA . GLU A 1 152 ? -6.828 9.003 8.523 1.00 83.81 152 GLU A CA 1
ATOM 1242 C C . GLU A 1 152 ? -5.816 7.917 8.898 1.00 83.81 152 GLU A C 1
ATOM 1244 O O . GLU A 1 152 ? -5.796 6.831 8.310 1.00 83.81 152 GLU A O 1
ATOM 1249 N N . ASP A 1 153 ? -5.042 8.172 9.954 1.00 88.31 153 ASP A N 1
ATOM 1250 C CA . ASP A 1 153 ? -4.078 7.224 10.494 1.00 88.31 153 ASP A CA 1
ATOM 1251 C C . ASP A 1 153 ? -4.729 5.890 10.872 1.00 88.31 153 ASP A C 1
ATOM 1253 O O . ASP A 1 153 ? -4.125 4.846 10.652 1.00 88.31 153 ASP A O 1
ATOM 1257 N N . ASP A 1 154 ? -5.951 5.875 11.410 1.00 84.81 154 ASP A N 1
ATOM 1258 C CA . ASP A 1 154 ? -6.626 4.633 11.805 1.00 84.81 154 ASP A CA 1
ATOM 1259 C C . ASP A 1 154 ? -7.067 3.808 10.591 1.00 84.81 154 ASP A C 1
ATOM 1261 O O . ASP A 1 154 ? -7.004 2.572 10.621 1.00 84.81 154 ASP A O 1
ATOM 1265 N N . VAL A 1 155 ? -7.470 4.481 9.512 1.00 84.31 155 VAL A N 1
ATOM 1266 C CA . VAL A 1 155 ? -7.866 3.839 8.254 1.00 84.31 155 VAL A CA 1
ATOM 1267 C C . VAL A 1 155 ? -6.647 3.291 7.510 1.00 84.31 155 VAL A C 1
ATOM 1269 O O . VAL A 1 155 ? -6.668 2.143 7.055 1.00 84.31 155 VAL A O 1
ATOM 1272 N N . ILE A 1 156 ? -5.549 4.050 7.459 1.00 88.81 156 ILE A N 1
ATOM 1273 C CA . ILE A 1 156 ? -4.279 3.609 6.863 1.00 88.81 156 ILE A CA 1
ATOM 1274 C C . ILE A 1 156 ? -3.634 2.503 7.712 1.00 88.81 156 ILE A C 1
ATOM 1276 O O . ILE A 1 156 ? -3.086 1.541 7.167 1.00 88.81 156 ILE A O 1
ATOM 1280 N N . ARG A 1 157 ? -3.728 2.573 9.049 1.00 89.75 157 ARG A N 1
ATOM 1281 C CA . ARG A 1 157 ? -3.100 1.614 9.982 1.00 89.75 157 ARG A CA 1
ATOM 1282 C C . ARG A 1 157 ? -3.605 0.188 9.813 1.00 89.75 157 ARG A C 1
ATOM 1284 O O . ARG A 1 157 ? -2.861 -0.754 10.089 1.00 89.75 157 ARG A O 1
ATOM 1291 N N . LEU A 1 158 ? -4.835 0.008 9.332 1.00 85.62 158 LEU A N 1
ATOM 1292 C CA . LEU A 1 158 ? -5.356 -1.314 8.971 1.00 85.62 158 LEU A CA 1
ATOM 1293 C C . LEU A 1 158 ? -4.575 -1.964 7.825 1.00 85.62 158 LEU A C 1
ATOM 1295 O O . LEU A 1 158 ? -4.625 -3.182 7.675 1.00 85.62 158 LEU A O 1
ATOM 1299 N N . GLY A 1 159 ? -3.844 -1.171 7.040 1.00 83.25 159 GLY A N 1
ATOM 1300 C CA . GLY A 1 159 ? -3.006 -1.644 5.947 1.00 83.25 159 GLY A CA 1
ATOM 1301 C C . GLY A 1 159 ? -3.786 -2.043 4.700 1.00 83.25 159 GLY A C 1
ATOM 1302 O O . GLY A 1 159 ? -3.210 -2.658 3.808 1.00 83.25 159 GLY A O 1
ATOM 1303 N N . ILE A 1 160 ? -5.074 -1.707 4.653 1.00 84.94 160 ILE A N 1
ATOM 1304 C CA . ILE A 1 160 ? -6.008 -2.059 3.583 1.00 84.94 160 ILE A CA 1
ATOM 1305 C C . ILE A 1 160 ? -6.108 -0.934 2.547 1.00 84.94 160 ILE A C 1
ATOM 1307 O O . ILE A 1 160 ? -6.082 -1.207 1.350 1.00 84.94 160 ILE A O 1
ATOM 1311 N N . LEU A 1 161 ? -6.236 0.308 3.021 1.00 86.50 161 LEU A N 1
ATOM 1312 C CA . LEU A 1 161 ? -6.347 1.505 2.197 1.00 86.50 161 LEU A CA 1
ATOM 1313 C C . LEU A 1 161 ? -4.976 2.162 2.064 1.00 86.50 161 LEU A C 1
ATOM 1315 O O . LEU A 1 161 ? -4.306 2.404 3.069 1.00 86.50 161 LEU A O 1
ATOM 1319 N N . LYS A 1 162 ? -4.565 2.437 0.830 1.00 89.94 162 LYS A N 1
ATOM 1320 C CA . LYS A 1 162 ? -3.273 3.024 0.480 1.00 89.94 162 LYS A CA 1
ATOM 1321 C C . LYS A 1 162 ? -3.519 4.308 -0.313 1.00 89.94 162 LYS A C 1
ATOM 1323 O O . LYS A 1 162 ? -3.796 4.226 -1.509 1.00 89.94 162 LYS A O 1
ATOM 1328 N N . PRO A 1 163 ? -3.462 5.483 0.333 1.00 89.12 163 PRO A N 1
ATOM 1329 C CA . PRO A 1 163 ? -3.396 6.752 -0.375 1.00 89.12 163 PRO A CA 1
ATOM 1330 C C . PRO A 1 163 ? -2.155 6.755 -1.273 1.00 89.12 163 PRO A C 1
ATOM 1332 O O . PRO A 1 163 ? -1.035 6.592 -0.783 1.00 89.12 163 PRO A O 1
ATOM 1335 N N . LEU A 1 164 ? -2.357 6.886 -2.581 1.00 89.50 164 LEU A N 1
ATOM 1336 C CA . LEU A 1 164 ? -1.296 6.938 -3.584 1.00 89.50 164 LEU A CA 1
ATOM 1337 C C . LEU A 1 164 ? -1.537 8.106 -4.536 1.00 89.50 164 LEU A C 1
ATOM 1339 O O . LEU A 1 164 ? -2.667 8.527 -4.767 1.00 89.50 164 LEU A O 1
ATOM 1343 N N . TYR A 1 165 ? -0.457 8.644 -5.080 1.00 86.31 165 TYR A N 1
ATOM 1344 C CA . TYR A 1 165 ? -0.481 9.812 -5.942 1.00 86.31 165 TYR A CA 1
ATOM 1345 C C . TYR A 1 165 ? -0.798 9.429 -7.387 1.00 86.31 165 TYR A C 1
ATOM 1347 O O . TYR A 1 165 ? -0.127 8.576 -7.978 1.00 86.31 165 TYR A O 1
ATOM 1355 N N . TRP A 1 166 ? -1.798 10.088 -7.964 1.00 82.25 166 TRP A N 1
ATOM 1356 C CA . TRP A 1 166 ? -2.200 9.945 -9.354 1.00 82.25 166 TRP A CA 1
ATOM 1357 C C . TRP A 1 166 ? -1.831 11.177 -10.173 1.00 82.25 166 TRP A C 1
ATOM 1359 O O . TRP A 1 166 ? -2.025 12.316 -9.745 1.00 82.25 166 TRP A O 1
ATOM 1369 N N . ILE A 1 167 ? -1.314 10.926 -11.377 1.00 72.44 167 ILE A N 1
ATOM 1370 C CA . ILE A 1 167 ? -0.952 11.955 -12.351 1.00 72.44 167 ILE A CA 1
ATOM 1371 C C . ILE A 1 167 ? -1.682 11.663 -13.663 1.00 72.44 167 ILE A C 1
ATOM 1373 O O . ILE A 1 167 ? -1.499 10.598 -14.277 1.00 72.44 167 ILE A O 1
ATOM 1377 N N . SER A 1 168 ? -2.488 12.632 -14.101 1.00 67.06 168 SER A N 1
ATOM 1378 C CA . SER A 1 168 ? -3.118 12.612 -15.418 1.00 67.06 168 SER A CA 1
ATOM 1379 C C . SER A 1 168 ? -2.119 13.006 -16.512 1.00 67.06 168 SER A C 1
ATOM 1381 O O . SER A 1 168 ? -1.167 13.748 -16.284 1.00 67.06 168 SER A O 1
ATOM 1383 N N . SER A 1 169 ? -2.338 12.505 -17.726 1.00 57.44 169 SER A N 1
ATOM 1384 C CA . SER A 1 169 ? -1.579 12.902 -18.924 1.00 57.44 169 SER A CA 1
ATOM 1385 C C . SER A 1 169 ? -2.222 14.056 -19.698 1.00 57.44 169 SER A C 1
ATOM 1387 O O . SER A 1 169 ? -1.734 14.419 -20.766 1.00 57.44 169 SER A O 1
ATOM 1389 N N . GLY A 1 170 ? -3.332 14.601 -19.190 1.00 54.53 170 GLY A N 1
ATOM 1390 C CA . GLY A 1 170 ? -4.067 15.689 -19.827 1.00 54.53 170 GLY A CA 1
ATOM 1391 C C . GLY A 1 170 ? -3.384 17.046 -19.653 1.00 54.53 170 GLY A C 1
ATOM 1392 O O . GLY A 1 170 ? -2.564 17.246 -18.759 1.00 54.53 170 GLY A O 1
ATOM 1393 N N . SER A 1 171 ? -3.765 18.001 -20.503 1.00 42.75 171 SER A N 1
ATOM 1394 C CA . SER A 1 171 ? -3.229 19.370 -20.587 1.00 42.75 171 SER A CA 1
ATOM 1395 C C . SER A 1 171 ? -3.386 20.228 -19.322 1.00 42.75 171 SER A C 1
ATOM 1397 O O . SER A 1 171 ? -2.790 21.298 -19.255 1.00 42.75 171 SER A O 1
ATOM 1399 N N . SER A 1 172 ? -4.153 19.779 -18.325 1.00 53.28 172 SER A N 1
ATOM 1400 C CA . SER A 1 172 ? -4.309 20.443 -17.024 1.00 53.28 172 SER A CA 1
ATOM 1401 C C . SER A 1 172 ? -3.257 20.025 -15.991 1.00 53.28 172 SER A C 1
ATOM 1403 O O . SER A 1 172 ? -3.031 20.750 -15.027 1.00 53.28 172 SER A O 1
ATOM 1405 N N . GLY A 1 173 ? -2.573 18.887 -16.178 1.00 55.00 173 GLY A N 1
ATOM 1406 C CA . GLY A 1 173 ? -1.609 18.390 -15.194 1.00 55.00 173 GLY A CA 1
ATOM 1407 C C . GLY A 1 173 ? -2.237 18.102 -13.828 1.00 55.00 173 GLY A C 1
ATOM 1408 O O . GLY A 1 173 ? -1.538 18.220 -12.820 1.00 55.00 173 GLY A O 1
ATOM 1409 N N . ASP A 1 174 ? -3.531 17.759 -13.801 1.00 61.47 174 ASP A N 1
ATOM 1410 C CA . ASP A 1 174 ? -4.276 17.510 -12.567 1.00 61.47 174 ASP A CA 1
ATOM 1411 C C . ASP A 1 174 ? -3.631 16.389 -11.748 1.00 61.47 174 ASP A C 1
ATOM 1413 O O . ASP A 1 174 ? -3.207 15.346 -12.268 1.00 61.47 174 ASP A O 1
ATOM 1417 N N . ARG A 1 175 ? -3.529 16.661 -10.448 1.00 70.31 175 ARG A N 1
ATOM 1418 C CA . ARG A 1 175 ? -2.818 15.865 -9.450 1.00 70.31 175 ARG A CA 1
ATOM 1419 C C . ARG A 1 175 ? -3.788 15.543 -8.335 1.00 70.31 175 ARG A C 1
ATOM 1421 O O . ARG A 1 175 ? -4.306 16.456 -7.699 1.00 70.31 175 ARG A O 1
ATOM 1428 N N . GLU A 1 176 ? -3.982 14.261 -8.067 1.00 82.06 176 GLU A N 1
ATOM 1429 C CA . GLU A 1 176 ? -4.906 13.812 -7.028 1.00 82.06 176 GLU A CA 1
ATOM 1430 C C . GLU A 1 176 ? -4.282 12.702 -6.189 1.00 82.06 176 GLU A C 1
ATOM 1432 O O . GLU A 1 176 ? -3.444 11.931 -6.658 1.00 82.06 176 GLU A O 1
ATOM 1437 N N . ILE A 1 177 ? -4.701 12.611 -4.930 1.00 82.81 177 ILE A N 1
ATOM 1438 C CA . ILE A 1 177 ? -4.425 11.442 -4.098 1.00 82.81 177 ILE A CA 1
ATOM 1439 C C . ILE A 1 177 ? -5.625 10.513 -4.256 1.00 82.81 177 ILE A C 1
ATOM 1441 O O . ILE A 1 177 ? -6.768 10.936 -4.077 1.00 82.81 177 ILE A O 1
ATOM 1445 N N . ILE A 1 178 ? -5.365 9.252 -4.588 1.00 83.31 178 ILE A N 1
ATOM 1446 C CA . ILE A 1 178 ? -6.386 8.226 -4.766 1.00 83.31 178 ILE A CA 1
ATOM 1447 C C . ILE A 1 178 ? -6.251 7.198 -3.636 1.00 83.31 178 ILE A C 1
ATOM 1449 O O . ILE A 1 178 ? -5.170 6.631 -3.446 1.00 83.31 178 ILE A O 1
ATOM 1453 N N . PRO A 1 179 ? -7.327 6.922 -2.882 1.00 84.25 179 PRO A N 1
ATOM 1454 C CA . PRO A 1 179 ? -7.369 5.804 -1.948 1.00 84.25 179 PRO A CA 1
ATOM 1455 C C . PRO A 1 179 ? -7.461 4.469 -2.707 1.00 84.25 179 PRO A C 1
ATOM 1457 O O . PRO A 1 179 ? -8.474 4.172 -3.336 1.00 84.25 179 PRO A O 1
ATOM 1460 N N . ILE A 1 180 ? -6.415 3.640 -2.636 1.00 85.88 180 ILE A N 1
ATOM 1461 C CA . ILE A 1 180 ? -6.362 2.339 -3.321 1.00 85.88 180 ILE A CA 1
ATOM 1462 C C . ILE A 1 180 ? -6.466 1.193 -2.314 1.00 85.88 180 ILE A C 1
ATOM 1464 O O . ILE A 1 180 ? -5.749 1.154 -1.317 1.00 85.88 180 ILE A O 1
ATOM 1468 N N . PHE A 1 181 ? -7.355 0.240 -2.583 1.00 87.06 181 PHE A N 1
ATOM 1469 C CA . PHE A 1 181 ? -7.461 -0.996 -1.811 1.00 87.06 181 PHE A CA 1
ATOM 1470 C C . PHE A 1 181 ? -6.411 -2.032 -2.222 1.00 87.06 181 PHE A C 1
ATOM 1472 O O . PHE A 1 181 ? -6.006 -2.094 -3.383 1.00 87.06 181 PHE A O 1
ATOM 1479 N N . LEU A 1 182 ? -6.033 -2.910 -1.285 1.00 86.56 182 LEU A N 1
ATOM 1480 C CA . LEU A 1 182 ? -5.283 -4.124 -1.619 1.00 86.56 182 LEU A CA 1
ATOM 1481 C C . LEU A 1 182 ? -6.007 -4.924 -2.728 1.00 86.56 182 LEU A C 1
ATOM 1483 O O . LEU A 1 182 ? -7.222 -5.097 -2.639 1.00 86.56 182 LEU A O 1
ATOM 1487 N N . PRO A 1 183 ? -5.300 -5.481 -3.731 1.00 84.81 183 PRO A N 1
ATOM 1488 C CA . PRO A 1 183 ? -5.948 -6.154 -4.864 1.00 84.81 183 PRO A CA 1
ATOM 1489 C C . PRO A 1 183 ? -6.759 -7.402 -4.484 1.00 84.81 183 PRO A C 1
ATOM 1491 O O . PRO A 1 183 ? -7.705 -7.756 -5.171 1.00 84.81 183 PRO A O 1
ATOM 1494 N N . PHE A 1 184 ? -6.394 -8.053 -3.380 1.00 83.88 184 PHE A N 1
ATOM 1495 C CA . PHE A 1 184 ? -7.016 -9.266 -2.832 1.00 83.88 184 PHE A CA 1
ATOM 1496 C C . PHE A 1 184 ? -7.787 -8.956 -1.539 1.00 83.88 184 PHE A C 1
ATOM 1498 O O . PHE A 1 184 ? -7.792 -9.724 -0.574 1.00 83.88 184 PHE A O 1
ATOM 1505 N N . ILE A 1 185 ? -8.389 -7.765 -1.464 1.00 80.12 185 ILE A N 1
ATOM 1506 C CA . ILE A 1 185 ? -9.092 -7.325 -0.259 1.00 80.12 185 ILE A CA 1
ATOM 1507 C C . ILE A 1 185 ? -10.312 -8.198 0.060 1.00 80.12 185 ILE A C 1
ATOM 1509 O O . ILE A 1 185 ? -10.629 -8.383 1.234 1.00 80.12 185 ILE A O 1
ATOM 1513 N N . ASP A 1 186 ? -10.952 -8.785 -0.951 1.00 80.12 186 ASP A N 1
ATOM 1514 C CA . ASP A 1 186 ? -12.080 -9.705 -0.778 1.00 80.12 186 ASP A CA 1
ATOM 1515 C C . ASP A 1 186 ? -11.681 -10.928 0.060 1.00 80.12 186 ASP A C 1
ATOM 1517 O O . ASP A 1 186 ? -12.284 -11.183 1.105 1.00 80.12 186 ASP A O 1
ATOM 1521 N N . ASP A 1 187 ? -10.557 -11.567 -0.279 1.00 77.19 187 ASP A N 1
ATOM 1522 C CA . ASP A 1 187 ? -10.013 -12.719 0.455 1.00 77.19 187 ASP A CA 1
ATOM 1523 C C . ASP A 1 187 ? -9.676 -12.392 1.923 1.00 77.19 187 ASP A C 1
ATOM 1525 O O . ASP A 1 187 ? -9.718 -13.246 2.825 1.00 77.19 187 ASP A O 1
ATOM 1529 N N . ILE A 1 188 ? -9.317 -11.133 2.185 1.00 73.81 188 ILE A N 1
ATOM 1530 C CA . ILE A 1 188 ? -8.989 -10.639 3.522 1.00 73.81 188 ILE A CA 1
ATOM 1531 C C . ILE A 1 188 ? -10.265 -10.326 4.313 1.00 73.81 188 ILE A C 1
ATOM 1533 O O . ILE A 1 188 ? -10.367 -10.722 5.479 1.00 73.81 188 ILE A O 1
ATOM 1537 N N . LEU A 1 189 ? -11.234 -9.631 3.713 1.00 68.69 189 LEU A N 1
ATOM 1538 C CA . LEU A 1 189 ? -12.415 -9.116 4.409 1.00 68.69 189 LEU A CA 1
ATOM 1539 C C . LEU A 1 189 ? -13.429 -10.193 4.774 1.00 68.69 189 LEU A C 1
ATOM 1541 O O . LEU A 1 189 ? -13.978 -10.120 5.878 1.00 68.69 189 LEU A O 1
ATOM 1545 N N . ASP A 1 190 ? -13.587 -11.228 3.948 1.00 62.88 190 ASP A N 1
ATOM 1546 C CA . ASP A 1 190 ? -14.455 -12.374 4.257 1.00 62.88 190 ASP A CA 1
ATOM 1547 C C . ASP A 1 190 ? -14.087 -13.012 5.609 1.00 62.88 190 ASP A C 1
ATOM 1549 O O . ASP A 1 190 ? -14.926 -13.501 6.368 1.00 62.88 190 ASP A O 1
ATOM 1553 N N . ASN A 1 191 ? -12.810 -12.916 5.987 1.00 52.19 191 ASN A N 1
ATOM 1554 C CA . ASN A 1 191 ? -12.280 -13.439 7.240 1.00 52.19 191 ASN A CA 1
ATOM 1555 C C . ASN A 1 191 ? -12.283 -12.447 8.399 1.00 52.19 191 ASN A C 1
ATOM 1557 O O . ASN A 1 191 ? -12.148 -12.850 9.559 1.00 52.19 191 ASN A O 1
ATOM 1561 N N . LEU A 1 192 ? -12.446 -11.155 8.126 1.00 55.69 192 LEU A N 1
ATOM 1562 C CA . LEU A 1 192 ? -12.543 -10.164 9.184 1.00 55.69 192 LEU A CA 1
ATOM 1563 C C . LEU A 1 192 ? -13.907 -10.228 9.886 1.00 55.69 192 LEU A C 1
ATOM 1565 O O . LEU A 1 192 ? -14.078 -9.488 10.856 1.00 55.69 192 LEU A O 1
ATOM 1569 N N . LYS A 1 193 ? -14.842 -11.114 9.475 1.00 53.53 193 LYS A N 1
ATOM 1570 C CA . LYS A 1 193 ? -16.223 -11.202 10.001 1.00 53.53 193 LYS A CA 1
ATOM 1571 C C . LYS A 1 193 ? -16.781 -9.805 10.245 1.00 53.53 193 LYS A C 1
ATOM 1573 O O . LYS A 1 193 ? -17.297 -9.494 11.323 1.00 53.53 193 LYS A O 1
ATOM 1578 N N . LEU A 1 194 ? -16.560 -8.926 9.277 1.00 48.12 194 LEU A N 1
ATOM 1579 C CA . LEU A 1 194 ? -17.160 -7.612 9.273 1.00 48.12 194 LEU A CA 1
ATOM 1580 C C . LEU A 1 194 ? -18.612 -7.918 8.987 1.00 48.12 194 LEU A C 1
ATOM 1582 O O . LEU A 1 194 ? -18.961 -8.210 7.852 1.00 48.12 194 LEU A O 1
ATOM 1586 N N . ARG A 1 195 ? -19.396 -8.071 10.066 1.00 39.16 195 ARG A N 1
ATOM 1587 C CA . ARG A 1 195 ? -20.823 -8.367 9.976 1.00 39.16 195 ARG A CA 1
ATOM 1588 C C . ARG A 1 195 ? -21.357 -7.463 8.880 1.00 39.16 195 ARG A C 1
ATOM 1590 O O . ARG A 1 195 ? -21.161 -6.249 8.991 1.00 39.16 195 ARG A O 1
ATOM 1597 N N . GLU A 1 196 ? -21.995 -8.053 7.866 1.00 41.81 196 GLU A N 1
ATOM 1598 C CA . GLU A 1 196 ? -22.924 -7.314 7.017 1.00 41.81 196 GLU A CA 1
ATOM 1599 C C . GLU A 1 196 ? -23.655 -6.360 7.944 1.00 41.81 196 GLU A C 1
ATOM 1601 O O . GLU A 1 196 ? -24.117 -6.798 9.009 1.00 41.81 196 GLU A O 1
ATOM 1606 N N . LEU A 1 197 ? -23.617 -5.065 7.622 1.00 38.97 197 LEU A N 1
ATOM 1607 C CA . LEU A 1 197 ? -24.311 -4.042 8.387 1.00 38.97 197 LEU A CA 1
ATOM 1608 C C . LEU A 1 197 ? -25.700 -4.601 8.667 1.00 38.97 197 LEU A C 1
ATOM 1610 O O . LEU A 1 197 ? -26.528 -4.684 7.760 1.00 38.97 197 LEU A O 1
ATOM 1614 N N . LYS A 1 198 ? -25.931 -5.061 9.910 1.00 36.41 198 LYS A N 1
ATOM 1615 C CA . LYS A 1 198 ? -27.261 -5.485 10.318 1.00 36.41 198 LYS A CA 1
ATOM 1616 C C . LYS A 1 198 ? -28.088 -4.261 10.018 1.00 36.41 198 LYS A C 1
ATOM 1618 O O . LYS A 1 198 ? -27.768 -3.167 10.480 1.00 36.41 198 LYS A O 1
ATOM 1623 N N . THR A 1 199 ? -29.087 -4.467 9.188 1.00 40.06 199 THR A N 1
ATOM 1624 C CA . THR A 1 199 ? -30.005 -3.505 8.604 1.00 40.06 199 THR A CA 1
ATOM 1625 C C . THR A 1 199 ? -30.797 -2.729 9.663 1.00 40.06 199 THR A C 1
ATOM 1627 O O . THR A 1 199 ? -31.907 -2.314 9.408 1.00 40.06 199 THR A O 1
ATOM 1630 N N . SER A 1 200 ? -30.286 -2.449 10.862 1.00 37.00 200 SER A N 1
ATOM 1631 C CA . SER A 1 200 ? -30.916 -1.556 11.836 1.00 37.00 200 SER A CA 1
ATOM 1632 C C . SER A 1 200 ? -30.890 -0.084 11.411 1.00 37.00 200 SER A C 1
ATOM 1634 O O . SER A 1 200 ? -31.571 0.721 12.034 1.00 37.00 200 SER A O 1
ATOM 1636 N N . LEU A 1 201 ? -30.181 0.274 10.330 1.00 39.72 201 LEU A N 1
ATOM 1637 C CA . LEU A 1 201 ? -30.375 1.554 9.633 1.00 39.72 201 LEU A CA 1
ATOM 1638 C C . LEU A 1 201 ? -31.683 1.593 8.804 1.00 39.72 201 LEU A C 1
ATOM 1640 O O . LEU A 1 201 ? -32.088 2.668 8.380 1.00 39.72 201 LEU A O 1
ATOM 1644 N N . THR A 1 202 ? -32.402 0.469 8.630 1.00 35.75 202 THR A N 1
ATOM 1645 C CA . THR A 1 202 ? -33.639 0.375 7.807 1.00 35.75 202 THR A CA 1
ATOM 1646 C C . THR A 1 202 ? -34.892 1.018 8.402 1.00 35.75 202 THR A C 1
ATOM 1648 O O . THR A 1 202 ? -35.972 0.883 7.835 1.00 35.75 202 THR A O 1
ATOM 1651 N N . LYS A 1 203 ? -34.806 1.738 9.523 1.00 36.12 203 LYS A N 1
ATOM 1652 C CA . LYS A 1 203 ? -35.970 2.454 10.065 1.00 36.12 203 LYS A CA 1
ATOM 1653 C C . LYS A 1 203 ? -35.676 3.922 10.346 1.00 36.12 203 LYS A C 1
ATOM 1655 O O . LYS A 1 203 ? -35.971 4.421 11.427 1.00 36.12 203 LYS A O 1
ATOM 1660 N N . ARG A 1 204 ? -35.168 4.652 9.349 1.00 40.28 204 ARG A N 1
ATOM 1661 C CA . ARG A 1 204 ? -35.597 6.052 9.201 1.00 40.28 204 ARG A CA 1
ATOM 1662 C C . ARG A 1 204 ? -36.907 6.056 8.424 1.00 40.28 204 ARG A C 1
ATOM 1664 O O . ARG A 1 204 ? -37.059 5.346 7.441 1.00 40.28 204 ARG A O 1
ATOM 1671 N N . LYS A 1 205 ? -37.869 6.815 8.942 1.00 41.41 205 LYS A N 1
ATOM 1672 C CA . LYS A 1 205 ? -39.310 6.696 8.679 1.00 41.41 205 LYS A CA 1
ATOM 1673 C C . LYS A 1 205 ? -39.704 6.750 7.188 1.00 41.41 205 LYS A C 1
ATOM 1675 O O . LYS A 1 205 ? -40.770 6.244 6.869 1.00 41.41 205 LYS A O 1
ATOM 1680 N N . ASN A 1 206 ? -38.864 7.303 6.299 1.00 47.88 206 ASN A N 1
ATOM 1681 C CA . ASN A 1 206 ? -39.269 7.718 4.949 1.00 47.88 206 ASN A CA 1
ATOM 1682 C C . ASN A 1 206 ? -38.242 7.456 3.808 1.00 47.88 206 ASN A C 1
ATOM 1684 O O . ASN A 1 206 ? -38.357 8.105 2.774 1.00 47.88 206 ASN A O 1
ATOM 1688 N N . GLY A 1 207 ? -37.246 6.566 3.937 1.00 46.66 207 GLY A N 1
ATOM 1689 C CA . GLY A 1 207 ? -36.240 6.383 2.869 1.00 46.66 207 GLY A CA 1
ATOM 1690 C C . GLY A 1 207 ? -35.656 4.974 2.771 1.00 46.66 207 GLY A C 1
ATOM 1691 O O . GLY A 1 207 ? -35.355 4.343 3.784 1.00 46.66 207 GLY A O 1
ATOM 1692 N N . THR A 1 208 ? -35.518 4.461 1.547 1.00 41.91 208 THR A N 1
ATOM 1693 C CA . THR A 1 208 ? -34.814 3.207 1.255 1.00 41.91 208 THR A CA 1
ATOM 1694 C C . THR A 1 208 ? -33.301 3.430 1.288 1.00 41.91 208 THR A C 1
ATOM 1696 O O . THR A 1 208 ? -32.778 4.318 0.632 1.00 41.91 208 THR A O 1
ATOM 1699 N N . PHE A 1 209 ? -32.565 2.588 2.011 1.00 44.19 209 PHE A N 1
ATOM 1700 C CA . PHE A 1 209 ? -31.111 2.720 2.193 1.00 44.19 209 PHE A CA 1
ATOM 1701 C C . PHE A 1 209 ? -30.309 2.748 0.873 1.00 44.19 209 PHE A C 1
ATOM 1703 O O . PHE A 1 209 ? -29.262 3.383 0.808 1.00 44.19 209 PHE A O 1
ATOM 1710 N N . GLY A 1 210 ? -30.817 2.104 -0.187 1.00 44.75 210 GLY A N 1
ATOM 1711 C CA . GLY A 1 210 ? -30.202 2.132 -1.520 1.00 44.75 210 GLY A CA 1
ATOM 1712 C C . GLY A 1 210 ? -30.163 3.534 -2.134 1.00 44.75 210 GLY A C 1
ATOM 1713 O O . GLY A 1 210 ? -29.113 3.955 -2.604 1.00 44.75 210 GLY A O 1
ATOM 1714 N N . THR A 1 211 ? -31.257 4.295 -2.026 1.00 46.97 211 THR A N 1
ATOM 1715 C CA . THR A 1 211 ? -31.324 5.679 -2.522 1.00 46.97 211 THR A CA 1
ATOM 1716 C C . THR A 1 211 ? -30.465 6.639 -1.696 1.00 46.97 211 THR A C 1
ATOM 1718 O O . THR A 1 211 ? -29.943 7.603 -2.242 1.00 46.97 211 THR A O 1
ATOM 1721 N N . ASP A 1 212 ? -30.25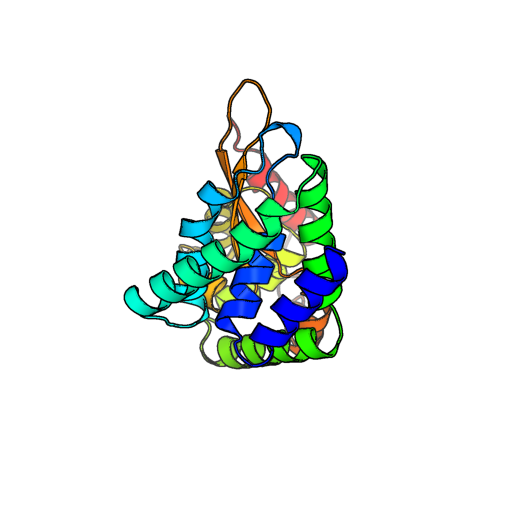6 6.363 -0.404 1.00 43.69 212 ASP A N 1
ATOM 1722 C CA . ASP A 1 212 ? -29.421 7.201 0.471 1.00 43.69 212 ASP A CA 1
ATOM 1723 C C . ASP A 1 212 ? -27.917 6.956 0.254 1.00 43.69 212 ASP A C 1
ATOM 1725 O O . ASP A 1 212 ? -27.123 7.894 0.302 1.00 43.69 212 ASP A O 1
ATOM 1729 N N . LEU A 1 213 ? -27.511 5.711 -0.021 1.00 46.25 213 LEU A N 1
ATOM 1730 C CA . LEU A 1 213 ? -26.137 5.397 -0.428 1.00 46.25 213 LEU A CA 1
ATOM 1731 C C . LEU A 1 213 ? -25.824 5.960 -1.809 1.00 46.25 213 LEU A C 1
ATOM 1733 O O . LEU A 1 213 ? -24.778 6.587 -1.960 1.00 46.25 213 LEU A O 1
ATOM 1737 N N . GLU A 1 214 ? -26.748 5.814 -2.765 1.00 44.28 214 GLU A N 1
ATOM 1738 C CA . GLU A 1 214 ? -26.651 6.471 -4.069 1.00 44.28 214 GLU A CA 1
ATOM 1739 C C . GLU A 1 214 ? -26.536 7.991 -3.906 1.00 44.28 214 GLU A C 1
ATOM 1741 O O . GLU A 1 214 ? -25.634 8.587 -4.494 1.00 44.28 214 GLU A O 1
ATOM 1746 N N . ALA A 1 215 ? -27.345 8.606 -3.034 1.00 46.06 215 ALA A N 1
ATOM 1747 C CA . ALA A 1 215 ? -27.272 10.032 -2.724 1.00 46.06 215 ALA A CA 1
ATOM 1748 C C . ALA A 1 215 ? -25.939 10.441 -2.072 1.00 46.06 215 ALA A C 1
ATOM 1750 O O . ALA A 1 215 ? -25.392 11.479 -2.431 1.00 46.06 215 ALA A O 1
ATOM 1751 N N . LEU A 1 216 ? -25.362 9.634 -1.175 1.00 44.53 216 LEU A N 1
ATOM 1752 C CA . LEU A 1 216 ? -24.041 9.901 -0.586 1.00 44.53 216 LEU A CA 1
ATOM 1753 C C . LEU A 1 216 ? -22.911 9.792 -1.621 1.00 44.53 216 LEU A C 1
ATOM 1755 O O . LEU A 1 216 ? -22.006 10.628 -1.624 1.00 44.53 216 LEU A O 1
ATOM 1759 N N . THR A 1 217 ? -22.969 8.821 -2.539 1.00 43.50 217 THR A N 1
ATOM 1760 C CA . THR A 1 217 ? -22.059 8.786 -3.699 1.00 43.50 217 THR A CA 1
ATOM 1761 C C . THR A 1 217 ? -22.274 9.968 -4.641 1.00 43.50 217 THR A C 1
ATOM 1763 O O . THR A 1 217 ? -21.300 10.484 -5.181 1.00 43.50 217 THR A O 1
ATOM 1766 N N . TYR A 1 218 ? -23.514 10.438 -4.804 1.00 42.94 218 TYR A N 1
ATOM 1767 C CA . TYR A 1 218 ? -23.848 11.579 -5.660 1.00 42.94 218 TYR A CA 1
ATOM 1768 C C . TYR A 1 218 ? -23.344 12.904 -5.072 1.00 42.94 218 TYR A C 1
ATOM 1770 O O . TYR A 1 218 ? -22.778 13.726 -5.788 1.00 42.94 218 TYR A O 1
ATOM 1778 N N . ILE A 1 219 ? -23.456 13.087 -3.751 1.00 42.78 219 ILE A N 1
ATOM 1779 C CA . ILE A 1 219 ? -22.915 14.252 -3.036 1.00 42.78 219 ILE A CA 1
ATOM 1780 C C . ILE A 1 219 ? -21.382 14.281 -3.137 1.00 42.78 219 ILE A C 1
ATOM 1782 O O . ILE A 1 219 ? -20.812 15.343 -3.364 1.00 42.78 219 ILE A O 1
ATOM 1786 N N . GLY A 1 220 ? -20.711 13.127 -3.048 1.00 35.97 220 GLY A N 1
ATOM 1787 C CA . GLY A 1 220 ? -19.254 13.038 -3.207 1.00 35.97 220 GLY A CA 1
ATOM 1788 C C . GLY A 1 220 ? -18.745 13.276 -4.636 1.00 35.97 220 GLY A C 1
ATOM 1789 O O . GLY A 1 220 ? -17.590 13.650 -4.808 1.00 35.97 220 GLY A O 1
ATOM 1790 N N . GLN A 1 221 ? -19.583 13.076 -5.659 1.00 39.78 221 GLN A N 1
ATOM 1791 C CA . GLN A 1 221 ? -19.233 13.312 -7.069 1.00 39.78 221 GLN A CA 1
ATOM 1792 C C . GLN A 1 221 ? -19.644 14.707 -7.576 1.00 39.78 221 GLN A C 1
ATOM 1794 O O . GLN A 1 221 ? -19.134 15.149 -8.602 1.00 39.78 221 GLN A O 1
ATOM 1799 N N . GLY A 1 222 ? -20.548 15.398 -6.873 1.00 33.75 222 GLY A N 1
ATOM 1800 C CA . GLY A 1 222 ? -21.142 16.671 -7.298 1.00 33.75 222 GLY A CA 1
ATOM 1801 C C . GLY A 1 222 ? -20.400 17.946 -6.879 1.00 33.75 222 GLY A C 1
ATOM 1802 O O . GLY A 1 222 ? -20.851 19.032 -7.229 1.00 33.75 222 GLY A O 1
ATOM 1803 N N . TRP A 1 223 ? -19.284 17.847 -6.153 1.00 32.62 223 TRP A N 1
ATOM 1804 C CA . TRP A 1 223 ? -18.461 18.997 -5.748 1.00 32.62 223 TRP A CA 1
ATOM 1805 C C . TRP A 1 223 ? -17.150 19.033 -6.541 1.00 32.62 223 TRP A C 1
ATOM 1807 O O . TRP A 1 223 ? -16.060 18.922 -5.989 1.00 32.62 223 TRP A O 1
ATOM 1817 N N . VAL A 1 224 ? -17.269 19.163 -7.861 1.00 33.09 224 VAL A N 1
ATOM 1818 C CA . VAL A 1 224 ? -16.196 19.681 -8.718 1.00 33.09 224 VAL A CA 1
ATOM 1819 C C . VAL A 1 224 ? -16.790 20.886 -9.436 1.00 33.09 224 VAL A C 1
ATOM 1821 O O . VAL A 1 224 ? -17.471 20.746 -10.451 1.00 33.09 224 VAL A O 1
ATOM 1824 N N . GLY A 1 225 ? -16.616 22.054 -8.826 1.00 30.39 225 GLY A N 1
ATOM 1825 C CA . GLY A 1 225 ? -16.951 23.366 -9.369 1.00 30.39 225 GLY A CA 1
ATOM 1826 C C . GLY A 1 225 ? -15.809 24.315 -9.074 1.00 30.39 225 GLY A C 1
ATOM 1827 O O . GLY A 1 225 ? -15.315 24.260 -7.925 1.00 30.39 225 GLY A O 1
#